Protein AF-A0A5E5A6M1-F1 (afdb_monomer_lite)

pLDDT: mean 75.95, std 19.49, range [34.75, 97.62]

Organism: NCBI:txid2508302

Sequence (351 aa):
MDMRSTNPSMSPYEPRPEGLNTQPAPPSVVETLRTPDLNAVPFDASQWQPIERAPKDCRTLLLGCPNSHGNWRTVRGQWMSIEYIARYWEEPDGVDAGWFETCEEIEECWRITPTHWMPLPPAPGTAATPAAQSAGRKAVRYFVYDNEGGYEEYGTDAERAAAHKSAISGYLDDGWSEEVDSVVSGIVTHKTVKCNVEQRPKSCVEHPEHDGDNCDACDAWNEWPNHEFDYTCRYEPEALYAVLANAEDGGANLYYVQDTRSFVGNCPTWWGKDFRGYVTRIDEAGKYTHEEAERICKRDTDKMWPCSMIDPLRRPTIDFQHLPPDDERIAAIAAIAAKSTKRAATSTLRE

Structure (mmCIF, N/CA/C/O backbone):
data_AF-A0A5E5A6M1-F1
#
_entry.id   AF-A0A5E5A6M1-F1
#
loop_
_atom_site.group_PDB
_atom_site.id
_atom_site.type_symbol
_atom_site.label_atom_id
_atom_site.label_alt_id
_atom_site.label_comp_id
_atom_site.label_asym_id
_atom_site.label_entity_id
_atom_site.label_seq_id
_atom_site.pdbx_PDB_ins_code
_atom_site.Cartn_x
_atom_site.Cartn_y
_atom_site.Cartn_z
_atom_site.occupancy
_atom_site.B_iso_or_equiv
_atom_site.auth_seq_id
_atom_site.auth_comp_id
_atom_site.auth_asym_id
_atom_site.auth_atom_id
_atom_site.pdbx_PDB_model_num
ATOM 1 N N . MET A 1 1 ? 12.965 -58.408 39.388 1.00 44.25 1 MET A N 1
ATOM 2 C CA . MET A 1 1 ? 13.151 -57.382 38.345 1.00 44.25 1 MET A CA 1
ATOM 3 C C . MET A 1 1 ? 12.348 -57.822 37.136 1.00 44.25 1 MET A C 1
ATOM 5 O O . MET A 1 1 ? 12.291 -59.018 36.893 1.00 44.25 1 MET A O 1
ATOM 9 N N . ASP A 1 2 ? 11.713 -56.852 36.480 1.00 39.59 2 ASP A N 1
ATOM 10 C CA . ASP A 1 2 ? 10.870 -56.929 35.277 1.00 39.59 2 ASP A CA 1
ATOM 11 C C . ASP A 1 2 ? 9.395 -57.332 35.439 1.00 39.59 2 ASP A C 1
ATOM 13 O O . ASP A 1 2 ? 8.976 -58.458 35.195 1.00 39.59 2 ASP A O 1
ATOM 17 N N . MET A 1 3 ? 8.582 -56.319 35.763 1.00 38.66 3 MET A N 1
ATOM 18 C CA . MET A 1 3 ? 7.174 -56.242 35.370 1.00 38.66 3 MET A CA 1
ATOM 19 C C . MET A 1 3 ? 7.085 -55.571 33.990 1.00 38.66 3 MET A C 1
ATOM 21 O O . MET A 1 3 ? 7.389 -54.386 33.864 1.00 38.66 3 MET A O 1
ATOM 25 N N . ARG A 1 4 ? 6.646 -56.301 32.957 1.00 45.62 4 ARG A N 1
ATOM 26 C CA . ARG A 1 4 ? 6.181 -55.715 31.689 1.00 45.62 4 ARG A CA 1
ATOM 27 C C . ARG A 1 4 ? 4.679 -55.939 31.565 1.00 45.62 4 ARG A C 1
ATOM 29 O O . ARG A 1 4 ? 4.220 -57.072 31.485 1.00 45.62 4 ARG A O 1
ATOM 36 N N . SER A 1 5 ? 3.951 -54.828 31.586 1.00 47.00 5 SER A N 1
ATOM 37 C CA . SER A 1 5 ? 2.507 -54.742 31.389 1.00 47.00 5 SER A CA 1
ATOM 38 C C . SER A 1 5 ? 2.167 -54.892 29.902 1.00 47.00 5 SER A C 1
ATOM 40 O O . SER A 1 5 ? 2.804 -54.272 29.049 1.00 47.00 5 SER A O 1
ATOM 42 N N . THR A 1 6 ? 1.185 -55.732 29.591 1.00 48.72 6 THR A N 1
ATOM 43 C CA . THR A 1 6 ? 0.663 -56.005 28.246 1.00 48.72 6 THR A CA 1
ATOM 44 C C . THR A 1 6 ? -0.468 -55.035 27.893 1.00 48.72 6 THR A C 1
ATOM 46 O O . THR A 1 6 ? -1.481 -55.006 28.589 1.00 48.72 6 THR A O 1
ATOM 49 N N . ASN A 1 7 ? -0.328 -54.285 26.794 1.00 36.75 7 ASN A N 1
ATOM 50 C CA . ASN A 1 7 ? -1.413 -53.503 26.180 1.00 36.75 7 ASN A CA 1
ATOM 51 C C . ASN A 1 7 ? -2.296 -54.391 25.279 1.00 36.75 7 ASN A C 1
ATOM 53 O O . ASN A 1 7 ? -1.745 -55.205 24.532 1.00 36.75 7 ASN A O 1
ATOM 57 N N . PRO A 1 8 ? -3.632 -54.216 25.267 1.00 47.94 8 PRO A N 1
ATOM 58 C CA . PRO A 1 8 ? -4.512 -54.901 24.328 1.00 47.94 8 PRO A CA 1
ATOM 59 C C . PRO A 1 8 ? -4.646 -54.142 22.997 1.00 47.94 8 PRO A C 1
ATOM 61 O O . PRO A 1 8 ? -4.857 -52.932 22.950 1.00 47.94 8 PRO A O 1
ATOM 64 N N . SER A 1 9 ? -4.534 -54.905 21.912 1.00 36.81 9 SER A N 1
ATOM 65 C CA . SER A 1 9 ? -4.715 -54.509 20.513 1.00 36.81 9 SER A CA 1
ATOM 66 C C . SER A 1 9 ? -6.198 -54.300 20.176 1.00 36.81 9 SER A C 1
ATOM 68 O O . SER A 1 9 ? -6.990 -55.228 20.324 1.00 36.81 9 SER A O 1
ATOM 70 N N . MET A 1 10 ? -6.557 -53.122 19.656 1.00 34.75 10 MET A N 1
ATOM 71 C CA . MET A 1 10 ? -7.851 -52.832 19.023 1.00 34.75 10 MET A CA 1
ATOM 72 C C . MET A 1 10 ? -7.682 -52.669 17.504 1.00 34.75 10 MET A C 1
ATOM 74 O O . MET A 1 10 ? -6.861 -51.886 17.038 1.00 34.75 10 MET A O 1
ATOM 78 N N . SER A 1 11 ? -8.508 -53.392 16.756 1.00 46.75 11 SER A N 1
ATOM 79 C CA . SER A 1 11 ? -8.860 -53.242 15.332 1.00 46.75 11 SER A CA 1
ATOM 80 C C . SER A 1 11 ? -10.340 -53.674 15.242 1.00 46.75 11 SER A C 1
ATOM 82 O O . SER A 1 11 ? -10.671 -54.576 16.023 1.00 46.75 11 SER A O 1
ATOM 84 N N . PRO A 1 12 ? -11.248 -53.107 14.403 1.00 49.16 12 PRO A N 1
ATOM 85 C CA . PRO A 1 12 ? -11.028 -52.695 13.004 1.00 49.16 12 PRO A CA 1
ATOM 86 C C . PRO A 1 12 ? -11.764 -51.418 12.516 1.00 49.16 12 PRO A C 1
ATOM 88 O O . PRO A 1 12 ? -12.706 -50.929 13.132 1.00 49.16 12 PRO A O 1
ATOM 91 N N . TYR A 1 13 ? -11.346 -50.897 11.357 1.00 44.38 13 TYR A N 1
ATOM 92 C CA . TYR A 1 13 ? -12.087 -49.910 10.556 1.00 44.38 13 TYR A CA 1
ATOM 93 C C . TYR A 1 13 ? -13.068 -50.631 9.614 1.00 44.38 13 TYR A C 1
ATOM 95 O O . TYR A 1 13 ? -12.657 -51.524 8.873 1.00 44.38 13 TYR A O 1
ATOM 103 N N . GLU A 1 14 ? -14.335 -50.214 9.595 1.00 40.72 14 GLU A N 1
ATOM 104 C CA . GLU A 1 14 ? -15.303 -50.578 8.547 1.00 40.72 14 GLU A CA 1
ATOM 105 C C . GLU A 1 14 ? -15.215 -49.595 7.359 1.00 40.72 14 GLU A C 1
ATOM 107 O O . GLU A 1 14 ? -15.064 -48.387 7.578 1.00 40.72 14 GLU A O 1
ATOM 112 N N . PRO A 1 15 ? -15.328 -50.056 6.097 1.00 49.47 15 PRO A N 1
ATOM 113 C CA . PRO A 1 15 ? -15.375 -49.169 4.939 1.00 49.47 15 PRO A CA 1
ATOM 114 C C . PRO A 1 15 ? -16.766 -48.536 4.751 1.00 49.47 15 PRO A C 1
ATOM 116 O O . PRO A 1 15 ? -17.803 -49.179 4.900 1.00 49.47 15 PRO A O 1
ATOM 119 N N . ARG A 1 16 ? -16.769 -47.245 4.398 1.00 51.91 16 ARG A N 1
ATOM 120 C CA . ARG A 1 16 ? -17.954 -46.393 4.189 1.00 51.91 16 ARG A CA 1
ATOM 121 C C . ARG A 1 16 ? -18.603 -46.659 2.813 1.00 51.91 16 ARG A C 1
ATOM 123 O O . ARG A 1 16 ? -17.862 -46.925 1.869 1.00 51.91 16 ARG A O 1
ATOM 130 N N . PRO A 1 17 ? -19.939 -46.541 2.650 1.00 41.72 17 PRO A N 1
ATOM 131 C CA . PRO A 1 17 ? -20.587 -46.800 1.367 1.00 41.72 17 PRO A CA 1
ATOM 132 C C . PRO A 1 17 ? -20.258 -45.721 0.329 1.00 41.72 17 PRO A C 1
ATOM 134 O O . PRO A 1 17 ? -20.395 -44.524 0.594 1.00 41.72 17 PRO A O 1
ATOM 137 N N . GLU A 1 18 ? -19.862 -46.161 -0.863 1.00 47.59 18 GLU A N 1
ATOM 138 C CA . GLU A 1 18 ? -19.737 -45.328 -2.054 1.00 47.59 18 GLU A CA 1
ATOM 139 C C . GLU A 1 18 ? -21.114 -45.058 -2.670 1.00 47.59 18 GLU A C 1
ATOM 141 O O . GLU A 1 18 ? -21.924 -45.968 -2.844 1.00 47.59 18 GLU A O 1
ATOM 146 N N . GLY A 1 19 ? -21.351 -43.801 -3.048 1.00 50.06 19 GLY A N 1
ATOM 147 C CA . GLY A 1 19 ? -22.463 -43.419 -3.914 1.00 50.06 19 GLY A CA 1
ATOM 148 C C . GLY A 1 19 ? -23.376 -42.363 -3.314 1.00 50.06 19 GLY A C 1
ATOM 149 O O . GLY A 1 19 ? -24.457 -42.689 -2.844 1.00 50.06 19 GLY A O 1
ATOM 150 N N . LEU A 1 20 ? -22.975 -41.089 -3.392 1.00 43.69 20 LEU A N 1
ATOM 151 C CA . LEU A 1 20 ? -23.904 -39.953 -3.434 1.00 43.69 20 LEU A CA 1
ATOM 152 C C . LEU A 1 20 ? -23.177 -38.696 -3.945 1.00 43.69 20 LEU A C 1
ATOM 154 O O . LEU A 1 20 ? -22.301 -38.167 -3.269 1.00 43.69 20 LEU A O 1
ATOM 158 N N . ASN A 1 21 ? -23.611 -38.247 -5.132 1.00 44.38 21 ASN A N 1
ATOM 159 C CA . ASN A 1 21 ? -23.327 -37.000 -5.872 1.00 44.38 21 ASN A CA 1
ATOM 160 C C . ASN A 1 21 ? -22.421 -37.107 -7.108 1.00 44.38 21 ASN A C 1
ATOM 162 O O . ASN A 1 21 ? -21.255 -36.730 -7.093 1.00 44.38 21 ASN A O 1
ATOM 166 N N . THR A 1 22 ? -23.026 -37.517 -8.228 1.00 43.84 22 THR A N 1
ATOM 167 C CA . THR A 1 22 ? -22.470 -37.440 -9.594 1.00 43.84 22 THR A CA 1
ATOM 168 C C . THR A 1 22 ? -23.286 -36.532 -10.525 1.00 43.84 22 THR A C 1
ATOM 170 O O . THR A 1 22 ? -23.273 -36.713 -11.739 1.00 43.84 22 THR A O 1
ATOM 173 N N . GLN A 1 23 ? -24.009 -35.542 -9.997 1.00 47.44 23 GLN A N 1
ATOM 174 C CA . GLN A 1 23 ? -24.733 -34.581 -10.839 1.00 47.44 23 GLN A CA 1
ATOM 175 C C . GLN A 1 23 ? -23.872 -33.317 -11.038 1.00 47.44 23 GLN A C 1
ATOM 177 O O . GLN A 1 23 ? -23.537 -32.667 -10.045 1.00 47.44 23 GLN A O 1
ATOM 182 N N . PRO A 1 24 ? -23.478 -32.961 -12.278 1.00 53.41 24 PRO A N 1
ATOM 183 C CA . PRO A 1 24 ? -22.758 -31.720 -12.547 1.00 53.41 24 PRO A CA 1
ATOM 184 C C . PRO A 1 24 ? -23.667 -30.505 -12.320 1.00 53.41 24 PRO A C 1
ATOM 186 O O . PRO A 1 24 ? -24.860 -30.536 -12.622 1.00 53.41 24 PRO A O 1
ATOM 189 N N . ALA A 1 25 ? -23.089 -29.432 -11.778 1.00 42.19 25 ALA A N 1
ATOM 190 C CA . ALA A 1 25 ? -23.806 -28.195 -11.491 1.00 42.19 25 ALA A CA 1
ATOM 191 C C . ALA A 1 25 ? -24.383 -27.555 -12.774 1.00 42.19 25 ALA A C 1
ATOM 193 O O . ALA A 1 25 ? -23.761 -27.643 -13.838 1.00 42.19 25 ALA A O 1
ATOM 194 N N . PRO A 1 26 ? -25.556 -26.899 -12.693 1.00 41.81 26 PRO A N 1
ATOM 195 C CA . PRO A 1 26 ? -26.202 -26.298 -13.852 1.00 41.81 26 PRO A CA 1
ATOM 196 C C . PRO A 1 26 ? -25.392 -25.117 -14.431 1.00 41.81 26 PRO A C 1
ATOM 198 O O . PRO A 1 26 ? -24.714 -24.408 -13.681 1.00 41.81 26 PRO A O 1
ATOM 201 N N . PRO A 1 27 ? -25.496 -24.846 -15.751 1.00 44.31 27 PRO A N 1
ATOM 202 C CA . PRO A 1 27 ? -24.679 -23.845 -16.451 1.00 44.31 27 PRO A CA 1
ATOM 203 C C . PRO A 1 27 ? -24.776 -22.410 -15.906 1.00 44.31 27 PRO A C 1
ATOM 205 O O . PRO A 1 27 ? -23.859 -21.621 -16.108 1.00 44.31 27 PRO A O 1
ATOM 208 N N . SER A 1 28 ? -25.841 -22.068 -15.174 1.00 44.38 28 SER A N 1
ATOM 209 C CA . SER A 1 28 ? -26.084 -20.713 -14.660 1.00 44.38 28 SER A CA 1
ATOM 210 C C . SER A 1 28 ? -25.141 -20.272 -13.530 1.00 44.38 28 SER A C 1
ATOM 212 O O . SER A 1 28 ? -25.142 -19.098 -13.178 1.00 44.38 28 SER A O 1
ATOM 214 N N . VAL A 1 29 ? -24.342 -21.181 -12.957 1.00 42.22 29 VAL A N 1
ATOM 215 C CA . VAL A 1 29 ? -23.340 -20.869 -11.911 1.00 42.22 29 VAL A CA 1
ATOM 216 C C . VAL A 1 29 ? -21.947 -20.610 -12.510 1.00 42.22 29 VAL A C 1
ATOM 218 O O . VAL A 1 29 ? -21.062 -20.080 -11.845 1.00 42.22 29 VAL A O 1
ATOM 221 N N . VAL A 1 30 ? -21.738 -20.947 -13.787 1.00 42.62 30 VAL A N 1
ATOM 222 C CA . VAL A 1 30 ? -20.431 -20.818 -14.454 1.00 42.62 30 VAL A CA 1
ATOM 223 C C . VAL A 1 30 ? -20.196 -19.396 -14.987 1.00 42.62 30 VAL A C 1
ATOM 225 O O . VAL A 1 30 ? -19.052 -18.997 -15.189 1.00 42.62 30 VAL A O 1
ATOM 228 N N . GLU A 1 31 ? -21.248 -18.593 -15.164 1.00 37.34 31 GLU A N 1
ATOM 229 C CA . GLU A 1 31 ? -21.147 -17.276 -15.812 1.00 37.34 31 GLU A CA 1
ATOM 230 C C . GLU A 1 31 ? -20.885 -16.110 -14.833 1.00 37.34 31 GLU A C 1
ATOM 232 O O . GLU A 1 31 ? -20.395 -15.059 -15.241 1.00 37.34 31 GLU A O 1
ATOM 237 N N . THR A 1 32 ? -21.099 -16.308 -13.526 1.00 41.22 32 THR A N 1
ATOM 238 C CA . THR A 1 32 ? -20.891 -15.295 -12.466 1.00 41.22 32 THR A CA 1
ATOM 239 C C . THR A 1 32 ? -19.542 -15.383 -11.741 1.00 41.22 32 THR A C 1
ATOM 241 O O . THR A 1 32 ? -19.243 -14.535 -10.905 1.00 41.22 32 THR A O 1
ATOM 244 N N . LEU A 1 33 ? -18.681 -16.347 -12.086 1.00 38.25 33 LEU A N 1
ATOM 245 C CA . LEU A 1 33 ? -17.337 -16.516 -11.509 1.00 38.25 33 LEU A CA 1
ATOM 246 C C . LEU A 1 33 ? -16.229 -15.946 -12.411 1.00 38.25 33 LEU A C 1
ATOM 248 O O . LEU A 1 33 ? -15.200 -16.587 -12.631 1.00 38.25 33 LEU A O 1
ATOM 252 N N . ARG A 1 34 ? -16.403 -14.725 -12.934 1.00 37.22 34 ARG A N 1
ATOM 253 C CA . ARG A 1 34 ? -15.256 -13.989 -13.486 1.00 37.22 34 ARG A CA 1
ATOM 254 C C . ARG A 1 34 ? -14.434 -13.423 -12.335 1.00 37.22 34 ARG A C 1
ATOM 256 O O . ARG A 1 34 ? -14.820 -12.462 -11.680 1.00 37.22 34 ARG A O 1
ATOM 263 N N . THR A 1 35 ? -13.296 -14.059 -12.101 1.00 40.16 35 THR A N 1
ATOM 264 C CA . THR A 1 35 ? -12.211 -13.569 -11.253 1.00 40.16 35 THR A CA 1
ATOM 265 C C . THR A 1 35 ? -11.800 -12.169 -11.732 1.00 40.16 35 THR A C 1
ATOM 267 O O . THR A 1 35 ? -11.651 -11.989 -12.944 1.00 40.16 35 THR A O 1
ATOM 270 N N . PRO A 1 36 ? -11.593 -11.178 -10.844 1.00 40.41 36 PRO A N 1
ATOM 271 C CA . PRO A 1 36 ? -10.850 -9.991 -11.229 1.00 40.41 36 PRO A CA 1
ATOM 272 C C . PRO A 1 36 ? -9.445 -10.439 -11.641 1.00 40.41 36 PRO A C 1
ATOM 274 O O . PRO A 1 36 ? -8.760 -11.150 -10.904 1.00 40.41 36 PRO A O 1
ATOM 277 N N . ASP A 1 37 ? -9.065 -10.086 -12.861 1.00 41.38 37 ASP A N 1
ATOM 278 C CA . ASP A 1 37 ? -7.777 -10.421 -13.448 1.00 41.38 37 ASP A CA 1
ATOM 279 C C . ASP A 1 37 ? -6.657 -9.745 -12.639 1.00 41.38 37 ASP A C 1
ATOM 281 O O . ASP A 1 37 ? -6.560 -8.522 -12.600 1.00 41.38 37 ASP A O 1
ATOM 285 N N . LEU A 1 38 ? -5.801 -10.524 -11.973 1.00 40.56 38 LEU A N 1
ATOM 286 C CA . LEU A 1 38 ? -4.620 -9.999 -11.274 1.00 40.56 38 LEU A CA 1
ATOM 287 C C . LEU A 1 38 ? -3.536 -9.489 -12.245 1.00 40.56 38 LEU A C 1
ATOM 289 O O . LEU A 1 38 ? -2.576 -8.869 -11.797 1.00 40.56 38 LEU A O 1
ATOM 293 N N . ASN A 1 39 ? -3.706 -9.664 -13.563 1.00 37.59 39 ASN A N 1
ATOM 294 C CA . ASN A 1 39 ? -2.940 -8.918 -14.566 1.00 37.59 39 ASN A CA 1
ATOM 295 C C . ASN A 1 39 ? -3.421 -7.460 -14.720 1.00 37.59 39 ASN A C 1
ATOM 297 O O . ASN A 1 39 ? -2.865 -6.718 -15.525 1.00 37.59 39 ASN A O 1
ATOM 301 N N . ALA A 1 40 ? -4.435 -7.031 -13.957 1.00 35.47 40 ALA A N 1
ATOM 302 C CA . ALA A 1 40 ? -5.009 -5.690 -14.008 1.00 35.47 40 ALA A CA 1
ATOM 303 C C . ALA A 1 40 ? -4.564 -4.773 -12.853 1.00 35.47 40 ALA A C 1
ATOM 305 O O . ALA A 1 40 ? -5.303 -3.865 -12.479 1.00 35.47 40 ALA A O 1
ATOM 306 N N . VAL A 1 41 ? -3.348 -4.933 -12.309 1.00 40.78 41 VAL A N 1
ATOM 307 C CA . VAL A 1 41 ? -2.598 -3.705 -11.998 1.00 40.78 41 VAL A CA 1
ATOM 308 C C . VAL A 1 41 ? -2.156 -3.222 -13.371 1.00 40.78 41 VAL A C 1
ATOM 310 O O . VAL A 1 41 ? -1.265 -3.859 -13.935 1.00 40.78 41 VAL A O 1
ATOM 313 N N . PRO A 1 42 ? -2.793 -2.204 -13.981 1.00 39.34 42 PRO A N 1
ATOM 314 C CA . PRO A 1 42 ? -2.248 -1.663 -15.206 1.00 39.34 42 PRO A CA 1
ATOM 315 C C . PRO A 1 42 ? -0.831 -1.221 -14.858 1.00 39.34 42 PRO A C 1
ATOM 317 O O . PRO A 1 42 ? -0.629 -0.284 -14.086 1.00 39.34 42 PRO A O 1
ATOM 320 N N . PHE A 1 43 ? 0.161 -1.948 -15.373 1.00 45.22 43 PHE A N 1
ATOM 321 C CA . PHE A 1 43 ? 1.474 -1.379 -15.573 1.00 45.22 43 PHE A CA 1
ATOM 322 C C . PHE A 1 43 ? 1.223 -0.230 -16.527 1.00 45.22 43 PHE A C 1
ATOM 324 O O . PHE A 1 43 ? 1.047 -0.422 -17.732 1.00 45.22 43 PHE A O 1
ATOM 331 N N . ASP A 1 44 ? 1.046 0.947 -15.949 1.00 53.34 44 ASP A N 1
ATOM 332 C CA . ASP A 1 44 ? 0.768 2.115 -16.733 1.00 53.34 44 ASP A CA 1
ATOM 333 C C . ASP A 1 44 ? 2.081 2.501 -17.396 1.00 53.34 44 ASP A C 1
ATOM 335 O O . ASP A 1 44 ? 2.943 3.158 -16.809 1.00 53.34 44 ASP A O 1
ATOM 339 N N . ALA A 1 45 ? 2.248 2.033 -18.632 1.00 60.69 45 ALA A N 1
ATOM 340 C CA . ALA A 1 45 ? 3.381 2.383 -19.463 1.00 60.69 45 ALA A CA 1
ATOM 341 C C . ALA A 1 45 ? 3.534 3.914 -19.590 1.00 60.69 45 ALA A C 1
ATOM 343 O O . ALA A 1 45 ? 4.630 4.376 -19.893 1.00 60.69 45 ALA A O 1
ATOM 344 N N . SER A 1 46 ? 2.484 4.701 -19.298 1.00 66.06 46 SER A N 1
ATOM 345 C CA . SER A 1 46 ? 2.540 6.165 -19.264 1.00 66.06 46 SER A CA 1
ATOM 346 C C . SER A 1 46 ? 3.402 6.739 -18.130 1.00 66.06 46 SER A C 1
ATOM 348 O O . SER A 1 46 ? 3.807 7.898 -18.207 1.00 66.06 46 SER A O 1
ATOM 350 N N . GLN A 1 47 ? 3.746 5.948 -17.104 1.00 81.94 47 GLN A N 1
ATOM 351 C CA . GLN A 1 47 ? 4.652 6.379 -16.029 1.00 81.94 47 GLN A CA 1
ATOM 352 C C . GLN A 1 47 ? 6.120 6.435 -16.468 1.00 81.94 47 GLN A C 1
ATOM 354 O O . GLN A 1 47 ? 6.932 7.091 -15.808 1.00 81.94 47 GLN A O 1
ATOM 359 N N . TRP A 1 48 ? 6.468 5.767 -17.571 1.00 90.75 48 TRP A N 1
ATOM 360 C CA . TRP A 1 48 ? 7.806 5.840 -18.139 1.00 90.75 48 TRP A CA 1
ATOM 361 C C . TRP A 1 48 ? 8.024 7.185 -18.806 1.00 90.75 48 TRP A C 1
ATOM 363 O O . TRP A 1 48 ? 7.284 7.599 -19.696 1.00 90.75 48 TRP A O 1
ATOM 373 N N . GLN A 1 49 ? 9.091 7.854 -18.396 1.00 93.19 49 GLN A N 1
ATOM 374 C CA . GLN A 1 49 ? 9.483 9.137 -18.951 1.00 93.19 49 GLN A CA 1
ATOM 375 C C . GLN A 1 49 ? 10.725 8.977 -19.830 1.00 93.19 49 GLN A C 1
ATOM 377 O O . GLN A 1 49 ? 11.559 8.114 -19.540 1.00 93.19 49 GLN A O 1
ATOM 382 N N . PRO A 1 50 ? 10.894 9.817 -20.870 1.00 95.56 50 PRO A N 1
ATOM 383 C CA . PRO A 1 50 ? 12.127 9.858 -21.650 1.00 95.56 50 PRO A CA 1
ATOM 384 C C . PRO A 1 50 ? 13.342 10.073 -20.747 1.00 95.56 50 PRO A C 1
ATOM 386 O O . PRO A 1 50 ? 13.298 10.887 -19.813 1.00 95.56 50 PRO A O 1
ATOM 389 N N . ILE A 1 51 ? 14.421 9.339 -21.012 1.00 96.50 51 ILE A N 1
ATOM 390 C CA . ILE A 1 51 ? 15.633 9.354 -20.185 1.00 96.50 51 ILE A CA 1
ATOM 391 C C . ILE A 1 51 ? 16.264 10.747 -20.058 1.00 96.50 51 ILE A C 1
ATOM 393 O O . ILE A 1 51 ? 16.902 11.051 -19.054 1.00 96.50 51 ILE A O 1
ATOM 397 N N . GLU A 1 52 ? 16.050 11.637 -21.026 1.00 95.44 52 GLU A N 1
ATOM 398 C CA . GLU A 1 52 ? 16.576 13.004 -21.028 1.00 95.44 52 GLU A CA 1
ATOM 399 C C . GLU A 1 52 ? 16.040 13.841 -19.859 1.00 95.44 52 GLU A C 1
ATOM 401 O O . GLU A 1 52 ? 16.681 14.809 -19.453 1.00 95.44 52 GLU A O 1
ATOM 406 N N . ARG A 1 53 ? 14.878 13.465 -19.308 1.00 94.94 53 ARG A N 1
ATOM 407 C CA . ARG A 1 53 ? 14.255 14.113 -18.144 1.00 94.94 53 ARG A CA 1
ATOM 408 C C . ARG A 1 53 ? 14.654 13.477 -16.815 1.00 94.94 53 ARG A C 1
ATOM 410 O O . ARG A 1 53 ? 14.234 13.962 -15.766 1.00 94.94 53 ARG A O 1
ATOM 417 N N . ALA A 1 54 ? 15.412 12.383 -16.844 1.00 95.31 54 ALA A N 1
ATOM 418 C CA . ALA A 1 54 ? 15.843 11.714 -15.631 1.00 95.31 54 ALA A CA 1
ATOM 419 C C . ALA A 1 54 ? 16.840 12.597 -14.867 1.00 95.31 54 ALA A C 1
ATOM 421 O O . ALA A 1 54 ? 17.756 13.165 -15.471 1.00 95.31 54 ALA A O 1
ATOM 422 N N . PRO A 1 55 ? 16.696 12.716 -13.541 1.00 93.56 55 PRO A N 1
ATOM 423 C CA . PRO A 1 55 ? 17.644 13.470 -12.741 1.00 93.56 55 PRO A CA 1
ATOM 424 C C . PRO A 1 55 ? 18.998 12.774 -12.693 1.00 93.56 55 PRO A C 1
ATOM 426 O O . PRO A 1 55 ? 19.108 11.550 -12.655 1.00 93.56 55 PRO A O 1
ATOM 429 N N . LYS A 1 56 ? 20.033 13.609 -12.697 1.00 96.38 56 LYS A N 1
ATOM 430 C CA . LYS A 1 56 ? 21.444 13.239 -12.804 1.00 96.38 56 LYS A CA 1
ATOM 431 C C . LYS A 1 56 ? 22.174 13.462 -11.477 1.00 96.38 56 LYS A C 1
ATOM 433 O O . LYS A 1 56 ? 23.277 13.993 -11.448 1.00 96.38 56 LYS A O 1
ATOM 438 N N . ASP A 1 57 ? 21.518 13.094 -10.382 1.00 92.06 57 ASP A N 1
ATOM 439 C CA . ASP A 1 57 ? 21.893 13.382 -8.992 1.00 92.06 57 ASP A CA 1
ATOM 440 C C . ASP A 1 57 ? 22.371 12.133 -8.223 1.00 92.06 57 ASP A C 1
ATOM 442 O O . ASP A 1 57 ? 22.371 12.121 -6.996 1.00 92.06 57 ASP A O 1
ATOM 446 N N . CYS A 1 58 ? 22.780 11.076 -8.937 1.00 90.12 58 CYS A N 1
ATOM 447 C CA . CYS A 1 58 ? 23.193 9.777 -8.383 1.00 90.12 58 CYS A CA 1
ATOM 448 C C . CYS A 1 58 ? 22.100 9.015 -7.607 1.00 90.12 58 CYS A C 1
ATOM 450 O O . CYS A 1 58 ? 22.394 8.007 -6.964 1.00 90.12 58 CYS A O 1
ATOM 452 N N . ARG A 1 59 ? 20.825 9.430 -7.666 1.00 93.19 59 ARG A N 1
ATOM 453 C CA . ARG A 1 59 ? 19.744 8.672 -7.020 1.00 93.19 59 ARG A CA 1
ATOM 454 C C . ARG A 1 59 ? 19.419 7.389 -7.787 1.00 93.19 59 ARG A C 1
ATOM 456 O O . ARG A 1 59 ? 19.499 7.340 -9.014 1.00 93.19 59 ARG A O 1
ATOM 463 N N . THR A 1 60 ? 18.981 6.362 -7.060 1.00 94.62 60 THR A N 1
ATOM 464 C CA . THR A 1 60 ? 18.540 5.094 -7.663 1.00 94.62 60 THR A CA 1
ATOM 465 C C . THR A 1 60 ? 17.202 5.260 -8.378 1.00 94.62 60 THR A C 1
ATOM 467 O O . THR A 1 60 ? 16.241 5.763 -7.795 1.00 94.62 60 THR A O 1
ATOM 470 N N . LEU A 1 61 ? 17.133 4.784 -9.620 1.00 95.81 61 LEU A N 1
ATOM 471 C CA . LEU A 1 61 ? 15.950 4.792 -10.476 1.00 95.81 61 LEU A CA 1
ATOM 472 C C . LEU A 1 61 ? 15.686 3.398 -11.061 1.00 95.81 61 LEU A C 1
ATOM 474 O O . LEU A 1 61 ? 16.571 2.538 -11.074 1.00 95.81 61 LEU A O 1
ATOM 478 N N . LEU A 1 62 ? 14.477 3.198 -11.591 1.00 96.50 62 LEU A N 1
ATOM 479 C CA . LEU A 1 62 ? 14.212 2.132 -12.554 1.00 96.50 62 LEU A CA 1
ATOM 480 C C . LEU A 1 62 ? 14.460 2.675 -13.959 1.00 96.50 62 LEU A C 1
ATOM 482 O O . LEU A 1 62 ? 13.957 3.737 -14.327 1.00 96.50 62 LEU A O 1
ATOM 486 N N . LEU A 1 63 ? 15.233 1.938 -14.742 1.00 96.88 63 LEU A N 1
ATOM 487 C CA . LEU A 1 63 ? 15.667 2.298 -16.081 1.00 96.88 63 LEU A CA 1
ATOM 488 C C . LEU A 1 63 ? 15.160 1.258 -17.080 1.00 96.88 63 LEU A C 1
ATOM 490 O O . LEU A 1 63 ? 15.189 0.058 -16.812 1.00 96.88 63 LEU A O 1
ATOM 494 N N . GLY A 1 64 ? 14.682 1.735 -18.225 1.00 95.94 64 GLY A N 1
ATOM 495 C CA . GLY A 1 64 ? 14.092 0.925 -19.283 1.00 95.94 64 GLY A CA 1
ATOM 496 C C . GLY A 1 64 ? 14.932 0.983 -20.551 1.00 95.94 64 GLY A C 1
ATOM 497 O O . GLY A 1 64 ? 15.178 2.066 -21.101 1.00 95.94 64 GLY A O 1
ATOM 498 N N . CYS A 1 65 ? 15.365 -0.173 -21.042 1.00 94.00 65 CYS A N 1
ATOM 499 C CA . CYS A 1 65 ? 16.046 -0.301 -22.329 1.00 94.00 65 CYS A CA 1
ATOM 500 C C . CYS A 1 65 ? 15.683 -1.607 -23.039 1.00 94.00 65 CYS A C 1
ATOM 502 O O . CYS A 1 65 ? 15.405 -2.615 -22.387 1.00 94.00 65 CYS A O 1
ATOM 504 N N . PRO A 1 66 ? 15.712 -1.630 -24.381 1.00 92.00 66 PRO A N 1
ATOM 505 C CA . PRO A 1 66 ? 15.751 -2.886 -25.109 1.00 92.00 66 PRO A CA 1
ATOM 506 C C . PRO A 1 66 ? 17.088 -3.592 -24.841 1.00 92.00 66 PRO A C 1
ATOM 508 O O . PRO A 1 66 ? 18.149 -2.968 -24.839 1.00 92.00 66 PRO A O 1
ATOM 511 N N . ASN A 1 67 ? 17.051 -4.903 -24.621 1.00 90.38 67 ASN A N 1
ATOM 512 C CA . ASN A 1 67 ? 18.253 -5.726 -24.571 1.00 90.38 67 ASN A CA 1
ATOM 513 C C . ASN A 1 67 ? 18.816 -5.972 -25.988 1.00 90.38 67 ASN A C 1
ATOM 515 O O . ASN A 1 67 ? 18.254 -5.523 -26.987 1.00 90.38 67 ASN A O 1
ATOM 519 N N . SER A 1 68 ? 19.905 -6.739 -26.096 1.00 88.75 68 SER A N 1
ATOM 520 C CA . SER A 1 68 ? 20.539 -7.077 -27.384 1.00 88.75 68 SER A CA 1
ATOM 521 C C . SER A 1 68 ? 19.629 -7.813 -28.379 1.00 88.75 68 SER A C 1
ATOM 523 O O . SER A 1 68 ? 19.933 -7.850 -29.567 1.00 88.75 68 SER A O 1
ATOM 525 N N . HIS A 1 69 ? 18.511 -8.374 -27.913 1.00 87.31 69 HIS A N 1
ATOM 526 C CA . HIS A 1 69 ? 17.505 -9.057 -28.728 1.00 87.31 69 HIS A CA 1
ATOM 527 C C . HIS A 1 69 ? 16.286 -8.164 -29.029 1.00 87.31 69 HIS A C 1
ATOM 529 O O . HIS A 1 69 ? 15.301 -8.645 -29.581 1.00 87.31 69 HIS A O 1
ATOM 535 N N . GLY A 1 70 ? 16.320 -6.883 -28.645 1.00 87.06 70 GLY A N 1
ATOM 536 C CA . GLY A 1 70 ? 15.216 -5.937 -28.820 1.00 87.06 70 GLY A CA 1
ATOM 537 C C . GLY A 1 70 ? 14.085 -6.075 -27.795 1.00 87.06 70 GLY A C 1
ATOM 538 O O . GLY A 1 70 ? 13.112 -5.329 -27.869 1.00 87.06 70 GLY A O 1
ATOM 539 N N . ASN A 1 71 ? 14.198 -6.988 -26.825 1.00 90.50 71 ASN A N 1
ATOM 540 C CA . ASN A 1 71 ? 13.178 -7.175 -25.794 1.00 90.50 71 ASN A CA 1
ATOM 541 C C . ASN A 1 71 ? 13.334 -6.135 -24.686 1.00 90.50 71 ASN A C 1
ATOM 543 O O . ASN A 1 71 ? 14.449 -5.866 -24.238 1.00 90.50 71 ASN A O 1
ATOM 547 N N . TRP A 1 72 ? 12.215 -5.596 -24.205 1.00 91.88 72 TRP A N 1
ATOM 548 C CA . TRP A 1 72 ? 12.209 -4.641 -23.100 1.00 91.88 72 TRP A CA 1
ATOM 549 C C . TRP A 1 72 ? 12.797 -5.252 -21.823 1.00 91.88 72 TRP A C 1
ATOM 551 O O . TRP A 1 72 ? 12.403 -6.342 -21.404 1.00 91.88 72 TRP A O 1
ATOM 561 N N . ARG A 1 73 ? 13.719 -4.528 -21.188 1.00 94.19 73 ARG A N 1
ATOM 562 C CA . ARG A 1 73 ? 14.317 -4.860 -19.898 1.00 94.19 73 ARG A CA 1
ATOM 563 C C . ARG A 1 73 ? 14.175 -3.667 -18.958 1.00 94.19 73 ARG A C 1
ATOM 565 O O . ARG A 1 73 ? 14.485 -2.535 -19.325 1.00 94.19 73 ARG A O 1
ATOM 572 N N . THR A 1 74 ? 13.753 -3.958 -17.733 1.00 95.56 74 THR A N 1
ATOM 573 C CA . THR A 1 74 ? 13.784 -3.016 -16.614 1.00 95.56 74 THR A CA 1
ATOM 574 C C . THR A 1 74 ? 14.967 -3.365 -15.724 1.00 95.56 74 THR A C 1
ATOM 576 O O . THR A 1 74 ? 15.115 -4.522 -15.331 1.00 95.56 74 THR A O 1
ATOM 579 N N . VAL A 1 75 ? 15.798 -2.378 -15.408 1.00 95.50 75 VAL A N 1
ATOM 580 C CA . VAL A 1 75 ? 16.948 -2.527 -14.508 1.00 95.50 75 VAL A CA 1
ATOM 581 C C . VAL A 1 75 ? 16.947 -1.433 -13.451 1.00 95.50 75 VAL A C 1
ATOM 583 O O . VAL A 1 75 ? 16.391 -0.355 -13.654 1.00 95.50 75 VAL A O 1
ATOM 586 N N . ARG A 1 76 ? 17.586 -1.702 -12.316 1.00 96.12 76 ARG A N 1
ATOM 587 C CA . ARG A 1 76 ? 17.912 -0.683 -11.319 1.00 96.12 76 ARG A CA 1
ATOM 588 C C . ARG A 1 76 ? 19.193 0.024 -11.761 1.00 96.12 76 ARG A C 1
ATOM 590 O O . ARG A 1 76 ? 20.143 -0.642 -12.160 1.00 96.12 76 ARG A O 1
ATOM 597 N N . GLY A 1 77 ? 19.243 1.351 -11.699 1.00 96.44 77 GLY A N 1
ATOM 598 C CA . GLY A 1 77 ? 20.476 2.063 -12.027 1.00 96.44 77 GLY A CA 1
ATOM 599 C C . GLY A 1 77 ? 20.511 3.523 -11.605 1.00 96.44 77 GLY A C 1
ATOM 600 O O . GLY A 1 77 ? 19.554 4.047 -11.031 1.00 96.44 77 GLY A O 1
ATOM 601 N N . GLN A 1 78 ? 21.653 4.158 -11.855 1.00 97.12 78 GLN A N 1
ATOM 602 C CA . GLN A 1 78 ? 21.989 5.514 -11.415 1.00 97.12 78 GLN A CA 1
ATOM 603 C C . GLN A 1 78 ? 22.780 6.251 -12.496 1.00 97.12 78 GLN A C 1
ATOM 605 O O . GLN A 1 78 ? 23.497 5.635 -13.286 1.00 97.12 78 GLN A O 1
ATOM 610 N N . TRP A 1 79 ? 22.666 7.578 -12.521 1.00 97.50 79 TRP A N 1
ATOM 611 C CA . TRP A 1 79 ? 23.592 8.416 -13.277 1.00 97.50 79 TRP A CA 1
ATOM 612 C C . TRP A 1 79 ? 24.806 8.724 -12.414 1.00 97.50 79 TRP A C 1
ATOM 614 O O . TRP A 1 79 ? 24.644 9.245 -11.313 1.00 97.50 79 TRP A O 1
ATOM 624 N N . MET A 1 80 ? 26.002 8.454 -12.926 1.00 96.50 80 MET A N 1
ATOM 625 C CA . MET A 1 80 ? 27.259 8.729 -12.236 1.00 96.50 80 MET A CA 1
ATOM 626 C C . MET A 1 80 ? 28.048 9.771 -13.027 1.00 96.50 80 MET A C 1
ATOM 628 O O . MET A 1 80 ? 28.283 9.611 -14.228 1.00 96.50 80 MET A O 1
ATOM 632 N N . SER A 1 81 ? 28.425 10.866 -12.364 1.00 96.25 81 SER A N 1
ATOM 633 C CA . SER A 1 81 ? 29.277 11.894 -12.964 1.00 96.25 81 SER A CA 1
ATOM 634 C C . SER A 1 81 ? 30.737 11.440 -13.001 1.00 96.25 81 SER A C 1
ATOM 636 O O . SER A 1 81 ? 31.129 10.520 -12.281 1.00 96.25 81 SER A O 1
ATOM 638 N N . ILE A 1 82 ? 31.559 12.106 -13.813 1.00 95.88 82 ILE A N 1
ATOM 639 C CA . ILE A 1 82 ? 32.992 11.801 -13.885 1.00 95.88 82 ILE A CA 1
ATOM 640 C C . ILE A 1 82 ? 33.685 12.043 -12.535 1.00 95.88 82 ILE A C 1
ATOM 642 O O . ILE A 1 82 ? 34.567 11.285 -12.152 1.00 95.88 82 ILE A O 1
ATOM 646 N N . GLU A 1 83 ? 33.236 13.040 -11.767 1.00 94.19 83 GLU A N 1
ATOM 647 C CA . GLU A 1 83 ? 33.745 13.324 -10.423 1.00 94.19 83 GLU A CA 1
ATOM 648 C C . GLU A 1 83 ? 33.348 12.241 -9.416 1.00 94.19 83 GLU A C 1
ATOM 650 O O . GLU A 1 83 ? 34.143 11.903 -8.541 1.00 94.19 83 GLU A O 1
ATOM 655 N N . TYR A 1 84 ? 32.132 11.693 -9.528 1.00 93.38 84 TYR A N 1
ATOM 656 C CA . TYR A 1 84 ? 31.698 10.569 -8.700 1.00 93.38 84 TYR A CA 1
ATOM 657 C C . TYR A 1 84 ? 32.552 9.331 -8.995 1.00 93.38 84 TYR A C 1
ATOM 659 O O . TYR A 1 84 ? 33.111 8.736 -8.077 1.00 93.38 84 TYR A O 1
ATOM 667 N N . ILE A 1 85 ? 32.717 8.994 -10.276 1.00 94.12 85 ILE A N 1
ATOM 668 C CA . ILE A 1 85 ? 33.531 7.855 -10.719 1.00 94.12 85 ILE A CA 1
ATOM 669 C C . ILE A 1 85 ? 34.971 8.009 -10.219 1.00 94.12 85 ILE A C 1
ATOM 671 O O . ILE A 1 85 ? 35.464 7.141 -9.506 1.00 94.12 85 ILE A O 1
ATOM 675 N N . ALA A 1 86 ? 35.609 9.155 -10.475 1.00 92.62 86 ALA A N 1
ATOM 676 C CA . ALA A 1 86 ? 36.982 9.431 -10.044 1.00 92.62 86 ALA A CA 1
ATOM 677 C C . ALA A 1 86 ? 37.189 9.354 -8.523 1.00 92.62 86 ALA A C 1
ATOM 679 O O . ALA A 1 86 ? 38.307 9.139 -8.060 1.00 92.62 86 ALA A O 1
ATOM 680 N N . ARG A 1 87 ? 36.130 9.571 -7.736 1.00 93.44 87 ARG A N 1
ATOM 681 C CA . ARG A 1 87 ? 36.197 9.575 -6.274 1.00 93.44 87 ARG A CA 1
ATOM 682 C C . ARG A 1 87 ? 35.932 8.212 -5.644 1.00 93.44 87 ARG A C 1
ATOM 684 O O . ARG A 1 87 ? 36.490 7.943 -4.582 1.00 93.44 87 ARG A O 1
ATOM 691 N N . TYR A 1 88 ? 35.034 7.421 -6.224 1.00 90.56 88 TYR A N 1
ATOM 692 C CA . TYR A 1 88 ? 34.486 6.229 -5.572 1.00 90.56 88 TYR A CA 1
ATOM 693 C C . TYR A 1 88 ? 34.863 4.913 -6.253 1.00 90.56 88 TYR A C 1
ATOM 695 O O . TYR A 1 88 ? 34.665 3.868 -5.645 1.00 90.56 88 TYR A O 1
ATOM 703 N N . TRP A 1 89 ? 35.382 4.936 -7.482 1.00 91.62 89 TRP A N 1
ATOM 704 C CA . TRP A 1 89 ? 35.777 3.719 -8.191 1.00 91.62 89 TRP A CA 1
ATOM 705 C C . TRP A 1 89 ? 37.260 3.414 -7.972 1.00 91.62 89 TRP A C 1
ATOM 707 O O . TRP A 1 89 ? 38.084 4.327 -7.930 1.00 91.62 89 TRP A O 1
ATOM 717 N N . GLU A 1 90 ? 37.592 2.127 -7.846 1.00 89.38 90 GLU A N 1
ATOM 718 C CA . GLU A 1 90 ? 38.975 1.658 -7.670 1.00 89.38 90 GLU A CA 1
ATOM 719 C C . GLU A 1 90 ? 39.825 1.915 -8.927 1.00 89.38 90 GLU A C 1
ATOM 721 O O . GLU A 1 90 ? 40.975 2.339 -8.821 1.00 89.38 90 GLU A O 1
ATOM 726 N N . GLU A 1 91 ? 39.228 1.757 -10.114 1.00 89.06 91 GLU A N 1
ATOM 727 C CA . GLU A 1 91 ? 39.857 2.003 -11.417 1.00 89.06 91 GLU A CA 1
ATOM 728 C C . GLU A 1 91 ? 38.999 2.971 -12.263 1.00 89.06 91 GLU A C 1
ATOM 730 O O . GLU A 1 91 ? 38.215 2.541 -13.111 1.00 89.06 91 GLU A O 1
ATOM 735 N N . PRO A 1 92 ? 39.089 4.297 -12.035 1.00 86.56 92 PRO A N 1
ATOM 736 C CA . PRO A 1 92 ? 38.258 5.279 -12.739 1.00 86.56 92 PRO A CA 1
ATOM 737 C C . PRO A 1 92 ? 38.752 5.609 -14.160 1.00 86.56 92 PRO A C 1
ATOM 739 O O . PRO A 1 92 ? 38.060 6.300 -14.914 1.00 86.56 92 PRO A O 1
ATOM 742 N N . ASP A 1 93 ? 39.954 5.158 -14.529 1.00 88.81 93 ASP A N 1
ATOM 743 C CA . ASP A 1 93 ? 40.606 5.536 -15.781 1.00 88.81 93 ASP A CA 1
ATOM 744 C C . ASP A 1 93 ? 39.845 5.009 -17.008 1.00 88.81 93 ASP A C 1
ATOM 746 O O . ASP A 1 93 ? 39.606 3.815 -17.172 1.00 88.81 93 ASP A O 1
ATOM 750 N N . GLY A 1 94 ? 39.492 5.923 -17.919 1.00 87.25 94 GLY A N 1
ATOM 751 C CA . GLY A 1 94 ? 38.835 5.589 -19.188 1.00 87.25 94 GLY A CA 1
ATOM 752 C C . GLY A 1 94 ? 37.317 5.398 -19.109 1.00 87.25 94 GLY A C 1
ATOM 753 O O . GLY A 1 94 ? 36.712 4.980 -20.099 1.00 87.25 94 GLY A O 1
ATOM 754 N N . VAL A 1 95 ? 36.689 5.725 -17.976 1.00 92.88 95 VAL A N 1
ATOM 755 C CA . VAL A 1 95 ? 35.232 5.652 -17.806 1.00 92.88 95 VAL A CA 1
ATOM 756 C C . VAL A 1 95 ? 34.609 7.050 -17.891 1.00 92.88 95 VAL A C 1
ATOM 758 O O . VAL A 1 95 ? 34.906 7.934 -17.090 1.00 92.88 95 VAL A O 1
ATOM 761 N N . ASP A 1 96 ? 33.708 7.260 -18.855 1.00 95.62 96 ASP A N 1
ATOM 762 C CA . ASP A 1 96 ? 32.953 8.517 -18.957 1.00 95.62 96 ASP A CA 1
ATOM 763 C C . ASP A 1 96 ? 31.768 8.556 -17.985 1.00 95.62 96 ASP A C 1
ATOM 765 O O . ASP A 1 96 ? 31.200 7.521 -17.624 1.00 95.62 96 ASP A O 1
ATOM 769 N N . ALA A 1 97 ? 31.294 9.771 -17.691 1.00 96.38 97 ALA A N 1
ATOM 770 C CA . ALA A 1 97 ? 30.001 9.971 -17.045 1.00 96.38 97 ALA A CA 1
ATOM 771 C C . ALA A 1 97 ? 28.894 9.211 -17.805 1.00 96.38 97 ALA A C 1
ATOM 773 O O . ALA A 1 97 ? 28.800 9.268 -19.040 1.00 96.38 97 ALA A O 1
ATOM 774 N N . GLY A 1 98 ? 28.068 8.472 -17.066 1.00 97.31 98 GLY A N 1
ATOM 775 C CA . GLY A 1 98 ? 27.249 7.405 -17.637 1.00 97.31 98 GLY A CA 1
ATOM 776 C C . GLY A 1 98 ? 26.063 6.991 -16.769 1.00 97.31 98 GLY A C 1
ATOM 777 O O . GLY A 1 98 ? 26.012 7.259 -15.568 1.00 97.31 98 GLY A O 1
ATOM 778 N N . TRP A 1 99 ? 25.080 6.350 -17.408 1.00 97.62 99 TRP A N 1
ATOM 779 C CA . TRP A 1 99 ? 24.066 5.584 -16.696 1.00 97.62 99 TRP A CA 1
ATOM 780 C C . TRP A 1 99 ? 24.652 4.207 -16.443 1.00 97.62 99 TRP A C 1
ATOM 782 O O . TRP A 1 99 ? 25.163 3.574 -17.370 1.00 97.62 99 TRP A O 1
ATOM 792 N N . PHE A 1 100 ? 24.561 3.751 -15.204 1.00 96.62 100 PHE A N 1
ATOM 793 C CA . PHE A 1 100 ? 25.072 2.456 -14.794 1.00 96.62 100 PHE A CA 1
ATOM 794 C C . PHE A 1 100 ? 23.955 1.644 -14.147 1.00 96.62 100 PHE A C 1
ATOM 796 O O . PHE A 1 100 ? 23.189 2.162 -13.332 1.00 96.62 100 PHE A O 1
ATOM 803 N N . GLU A 1 101 ? 23.845 0.380 -14.544 1.00 95.81 101 GLU A N 1
ATOM 804 C CA . GLU A 1 101 ? 23.061 -0.629 -13.844 1.00 95.81 101 GLU A CA 1
ATOM 805 C C . GLU A 1 101 ? 23.770 -0.948 -12.527 1.00 95.81 101 GLU A C 1
ATOM 807 O O . GLU A 1 101 ? 24.977 -1.193 -12.522 1.00 95.81 101 GLU A O 1
ATOM 812 N N . THR A 1 102 ? 23.020 -0.914 -11.425 1.00 91.88 102 THR A N 1
ATOM 813 C CA . THR A 1 102 ? 23.542 -1.159 -10.078 1.00 91.88 102 THR A CA 1
ATOM 814 C C . THR A 1 102 ? 22.878 -2.389 -9.470 1.00 91.88 102 THR A C 1
ATOM 816 O O . THR A 1 102 ? 21.653 -2.538 -9.510 1.00 91.88 102 THR A O 1
ATOM 819 N N . CYS A 1 103 ? 23.692 -3.273 -8.895 1.00 85.12 103 CYS A N 1
ATOM 820 C CA . CYS A 1 103 ? 23.234 -4.419 -8.119 1.00 85.12 103 CYS A CA 1
ATOM 821 C C . CYS A 1 103 ? 23.410 -4.138 -6.620 1.00 85.12 103 CYS A C 1
ATOM 823 O O . CYS A 1 103 ? 24.263 -3.352 -6.225 1.00 85.12 103 CYS A O 1
ATOM 825 N N . GLU A 1 104 ? 22.577 -4.747 -5.778 1.00 81.44 104 GLU A N 1
ATOM 826 C CA . GLU A 1 104 ? 22.698 -4.612 -4.319 1.00 81.44 104 GLU A CA 1
ATOM 827 C C . GLU A 1 104 ? 23.696 -5.605 -3.723 1.00 81.44 104 GLU A C 1
ATOM 829 O O . GLU A 1 104 ? 24.345 -5.308 -2.727 1.00 81.44 104 GLU A O 1
ATOM 834 N N . GLU A 1 105 ? 23.818 -6.782 -4.338 1.00 75.12 105 GLU A N 1
ATOM 835 C CA . GLU A 1 105 ? 24.621 -7.886 -3.803 1.00 75.12 105 GLU A CA 1
ATOM 836 C C . GLU A 1 105 ? 26.086 -7.840 -4.249 1.00 75.12 105 GLU A C 1
ATOM 838 O O . GLU A 1 105 ? 26.938 -8.466 -3.624 1.00 75.12 105 GLU A O 1
ATOM 843 N N . ILE A 1 106 ? 26.383 -7.109 -5.324 1.00 71.81 106 ILE A N 1
ATOM 844 C CA . ILE A 1 106 ? 27.723 -6.992 -5.900 1.00 71.81 106 ILE A CA 1
ATOM 845 C C . ILE A 1 106 ? 28.009 -5.525 -6.212 1.00 71.81 106 ILE A C 1
ATOM 847 O O . ILE A 1 106 ? 27.160 -4.833 -6.769 1.00 71.81 106 ILE A O 1
ATOM 851 N N . GLU A 1 107 ? 29.217 -5.062 -5.889 1.00 76.06 107 GLU A N 1
ATOM 852 C CA . GLU A 1 107 ? 29.691 -3.693 -6.168 1.00 76.06 107 GLU A CA 1
ATOM 853 C C . GLU A 1 107 ? 29.966 -3.446 -7.668 1.00 76.06 107 GLU A C 1
ATOM 855 O O . GLU A 1 107 ? 30.507 -2.417 -8.066 1.00 76.06 107 GLU A O 1
ATOM 860 N N . GLU A 1 108 ? 29.564 -4.380 -8.531 1.00 83.81 108 GLU A N 1
ATOM 861 C CA . GLU A 1 108 ? 29.714 -4.277 -9.975 1.00 83.81 108 GLU A CA 1
ATOM 862 C C . GLU A 1 108 ? 28.675 -3.314 -10.565 1.00 83.81 108 GLU A C 1
ATOM 864 O O . GLU A 1 108 ? 27.461 -3.487 -10.413 1.00 83.81 108 GLU A O 1
ATOM 869 N N . CYS A 1 109 ? 29.166 -2.305 -11.285 1.00 88.00 109 CYS A N 1
ATOM 870 C CA . CYS A 1 109 ? 28.351 -1.335 -12.005 1.00 88.00 109 CYS A CA 1
ATOM 871 C C . CYS A 1 109 ? 28.569 -1.491 -13.513 1.00 88.00 109 CYS A C 1
ATOM 873 O O . CYS A 1 109 ? 29.691 -1.370 -14.004 1.00 88.00 109 CYS A O 1
ATOM 875 N N . TRP A 1 110 ? 27.495 -1.709 -14.273 1.00 92.94 110 TRP A N 1
ATOM 876 C CA . TRP A 1 110 ? 27.581 -1.940 -15.720 1.00 92.94 110 TRP A CA 1
ATOM 877 C C . TRP A 1 110 ? 27.060 -0.738 -16.496 1.00 92.94 110 TRP A C 1
ATOM 879 O O . TRP A 1 110 ? 25.927 -0.308 -16.288 1.00 92.94 110 TRP A O 1
ATOM 889 N N . ARG A 1 111 ? 27.859 -0.188 -17.418 1.00 94.75 111 ARG A N 1
ATOM 890 C CA . ARG A 1 111 ? 27.422 0.944 -18.251 1.00 94.75 111 ARG A CA 1
ATOM 891 C C . ARG A 1 111 ? 26.246 0.523 -19.133 1.00 94.75 111 ARG A C 1
ATOM 893 O O . ARG A 1 111 ? 26.317 -0.483 -19.836 1.00 94.75 111 ARG A O 1
ATOM 900 N N . ILE A 1 112 ? 25.188 1.327 -19.138 1.00 95.38 112 ILE A N 1
ATOM 901 C CA . ILE A 1 112 ? 23.976 1.097 -19.928 1.00 95.38 112 ILE A CA 1
ATOM 902 C C . ILE A 1 112 ? 23.547 2.359 -20.678 1.00 95.38 112 ILE A C 1
ATOM 904 O O . ILE A 1 112 ? 23.921 3.483 -20.343 1.00 95.38 112 ILE A O 1
ATOM 908 N N . THR A 1 113 ? 22.725 2.173 -21.711 1.00 95.94 113 THR A N 1
ATOM 909 C CA . THR A 1 113 ? 22.104 3.264 -22.477 1.00 95.94 113 THR A CA 1
ATOM 910 C C . THR A 1 113 ? 20.584 3.168 -22.346 1.00 95.94 113 THR A C 1
ATOM 912 O O . THR A 1 113 ? 19.913 2.637 -23.234 1.00 95.94 113 THR A O 1
ATOM 915 N N . PRO A 1 114 ? 20.024 3.595 -21.201 1.00 96.94 114 PRO A N 1
ATOM 916 C CA . PRO A 1 114 ? 18.588 3.570 -20.990 1.00 96.94 114 PRO A CA 1
ATOM 917 C C . PRO A 1 114 ? 17.879 4.543 -21.925 1.00 96.94 114 PRO A C 1
ATOM 919 O O . PRO A 1 114 ? 18.421 5.580 -22.291 1.00 96.94 114 PRO A O 1
ATOM 922 N N . THR A 1 115 ? 16.655 4.190 -22.303 1.00 96.56 115 THR A N 1
ATOM 923 C CA . THR A 1 115 ? 15.780 5.021 -23.150 1.00 96.56 115 THR A CA 1
ATOM 924 C C . THR A 1 115 ? 14.687 5.695 -22.331 1.00 96.56 115 THR A C 1
ATOM 926 O O . THR A 1 115 ? 14.231 6.782 -22.674 1.00 96.56 115 THR A O 1
ATOM 929 N N . HIS A 1 116 ? 14.298 5.068 -21.220 1.00 96.38 116 HIS A N 1
ATOM 930 C CA . HIS A 1 116 ? 13.248 5.549 -20.338 1.00 96.38 116 HIS A CA 1
ATOM 931 C C . HIS A 1 116 ? 13.639 5.366 -18.874 1.00 96.38 116 HIS A C 1
ATOM 933 O O . HIS A 1 116 ? 14.509 4.556 -18.544 1.00 96.38 116 HIS A O 1
ATOM 939 N N . TRP A 1 117 ? 12.962 6.091 -17.992 1.00 97.06 117 TRP A N 1
ATOM 940 C CA . TRP A 1 117 ? 13.106 5.942 -16.550 1.00 97.06 117 TRP A CA 1
ATOM 941 C C . TRP A 1 117 ? 11.766 6.080 -15.825 1.00 97.06 117 TRP A C 1
ATOM 943 O O . TRP A 1 117 ? 10.812 6.654 -16.354 1.00 97.06 117 TRP A O 1
ATOM 953 N N . MET A 1 118 ? 11.729 5.596 -14.588 1.00 95.25 118 MET A N 1
ATOM 954 C CA . MET A 1 118 ? 10.693 5.907 -13.606 1.00 95.25 118 MET A CA 1
ATOM 955 C C . MET A 1 118 ? 11.302 5.911 -12.189 1.00 95.25 118 MET A C 1
ATOM 957 O O . MET A 1 118 ? 12.343 5.278 -11.962 1.00 95.25 118 MET A O 1
ATOM 961 N N . PRO A 1 119 ? 10.717 6.637 -11.220 1.00 92.56 119 PRO A N 1
ATOM 962 C CA . PRO A 1 119 ? 11.151 6.542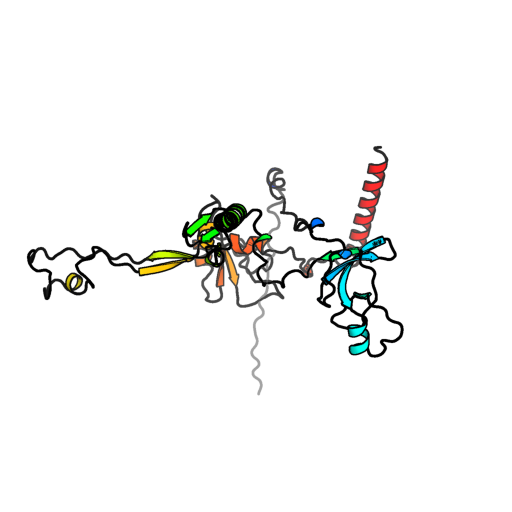 -9.829 1.00 92.56 119 PRO A CA 1
ATOM 963 C C . PRO A 1 119 ? 10.942 5.122 -9.285 1.00 92.56 119 PRO A C 1
ATOM 965 O O . PRO A 1 119 ? 10.095 4.374 -9.777 1.00 92.56 119 PRO A O 1
ATOM 968 N N . LEU A 1 120 ? 11.702 4.755 -8.248 1.00 89.19 120 LEU A N 1
ATOM 969 C CA . LEU A 1 120 ? 11.427 3.523 -7.510 1.00 89.19 120 LEU A CA 1
ATOM 970 C C . LEU A 1 120 ? 10.010 3.582 -6.917 1.00 89.19 120 LEU A C 1
ATOM 972 O O . LEU A 1 120 ? 9.611 4.636 -6.409 1.00 89.19 120 LEU A O 1
ATOM 976 N N . PRO A 1 121 ? 9.252 2.473 -6.952 1.00 86.06 121 PRO A N 1
ATOM 977 C CA . PRO A 1 121 ? 7.983 2.417 -6.252 1.00 86.06 121 PRO A CA 1
ATOM 978 C C . PRO A 1 121 ? 8.218 2.601 -4.744 1.00 86.06 121 PRO A C 1
ATOM 980 O O . PRO A 1 121 ? 9.273 2.208 -4.232 1.00 86.06 121 PRO A O 1
ATOM 983 N N . PRO A 1 122 ? 7.254 3.183 -4.013 1.00 77.00 122 PRO A N 1
ATOM 984 C CA . PRO A 1 122 ? 7.328 3.242 -2.559 1.00 77.00 122 PRO A CA 1
ATOM 985 C C . PRO A 1 122 ? 7.467 1.827 -1.987 1.00 77.00 122 PRO A C 1
ATOM 987 O O . PRO A 1 122 ? 6.911 0.868 -2.533 1.00 77.00 122 PRO A O 1
ATOM 990 N N . ALA A 1 123 ? 8.218 1.693 -0.890 1.00 76.38 123 ALA A N 1
ATOM 991 C CA . ALA A 1 123 ? 8.406 0.400 -0.251 1.00 76.38 123 ALA A CA 1
ATOM 992 C C . ALA A 1 123 ? 7.042 -0.200 0.151 1.00 76.38 123 ALA A C 1
ATOM 994 O O . ALA A 1 123 ? 6.133 0.541 0.542 1.00 76.38 123 ALA A O 1
ATOM 995 N N . PRO A 1 124 ? 6.868 -1.530 0.079 1.00 69.75 124 PRO A N 1
ATOM 996 C CA . PRO A 1 124 ? 5.634 -2.171 0.514 1.00 69.75 124 PRO A CA 1
ATOM 997 C C . PRO A 1 124 ? 5.318 -1.799 1.971 1.00 69.75 124 PRO A C 1
ATOM 999 O O . PRO A 1 124 ? 6.106 -2.073 2.870 1.00 69.75 124 PRO A O 1
ATOM 1002 N N . GLY A 1 125 ? 4.174 -1.150 2.204 1.00 58.62 125 GLY A N 1
ATOM 1003 C CA . GLY A 1 125 ? 3.765 -0.664 3.530 1.00 58.62 125 GLY A CA 1
ATOM 1004 C C . GLY A 1 125 ? 4.082 0.810 3.802 1.00 58.62 125 GLY A C 1
ATOM 1005 O O . GLY A 1 125 ? 3.505 1.391 4.718 1.00 58.62 125 GLY A O 1
ATOM 1006 N N . THR A 1 126 ? 4.905 1.460 2.977 1.00 45.00 126 THR A N 1
ATOM 1007 C CA . THR A 1 126 ? 4.939 2.923 2.896 1.00 45.00 126 THR A CA 1
ATOM 1008 C C . THR A 1 126 ? 3.750 3.348 2.043 1.00 45.00 126 THR A C 1
ATOM 1010 O O . THR A 1 126 ? 3.694 3.031 0.856 1.00 45.00 126 THR A O 1
ATOM 1013 N N . ALA A 1 127 ? 2.749 3.984 2.658 1.00 41.38 127 ALA A N 1
ATOM 1014 C CA . ALA A 1 127 ? 1.556 4.439 1.951 1.00 41.38 127 ALA A CA 1
ATOM 1015 C C . ALA A 1 127 ? 1.963 5.227 0.695 1.00 41.38 127 ALA A C 1
ATOM 1017 O O . ALA A 1 127 ? 2.746 6.176 0.776 1.00 41.38 127 ALA A O 1
ATOM 1018 N N . ALA A 1 128 ? 1.469 4.796 -0.469 1.00 37.72 128 ALA A N 1
ATOM 1019 C CA . ALA A 1 128 ? 1.681 5.517 -1.713 1.00 37.72 128 ALA A CA 1
ATOM 1020 C C . ALA A 1 128 ? 1.171 6.954 -1.557 1.00 37.72 128 ALA A C 1
ATOM 1022 O O . ALA A 1 128 ? 0.186 7.199 -0.856 1.00 37.72 128 ALA A O 1
ATOM 1023 N N . THR A 1 129 ? 1.831 7.899 -2.223 1.00 41.53 129 THR A N 1
ATOM 1024 C CA . THR A 1 129 ? 1.366 9.284 -2.283 1.00 41.53 129 THR A CA 1
ATOM 1025 C C . THR A 1 129 ? -0.115 9.298 -2.708 1.00 41.53 129 THR A C 1
ATOM 1027 O O . THR A 1 129 ? -0.460 8.592 -3.662 1.00 41.53 129 THR A O 1
ATOM 1030 N N . PRO A 1 130 ? -0.994 10.068 -2.031 1.00 43.44 130 PRO A N 1
ATOM 1031 C CA . PRO A 1 130 ? -2.453 9.951 -2.165 1.00 43.44 130 PRO A CA 1
ATOM 1032 C C . PRO A 1 130 ? -2.994 9.997 -3.602 1.00 43.44 130 PRO A C 1
ATOM 1034 O O . PRO A 1 130 ? -4.017 9.385 -3.887 1.00 43.44 130 PRO A O 1
ATOM 1037 N N . ALA A 1 131 ? -2.274 10.650 -4.518 1.00 42.16 131 ALA A N 1
ATOM 1038 C CA . ALA A 1 131 ? -2.698 10.883 -5.895 1.00 42.16 131 ALA A CA 1
ATOM 1039 C C . ALA A 1 131 ? -2.814 9.624 -6.784 1.00 42.16 131 ALA A C 1
ATOM 1041 O O . ALA A 1 131 ? -3.417 9.706 -7.848 1.00 42.16 131 ALA A O 1
ATOM 1042 N N . ALA A 1 132 ? -2.247 8.472 -6.398 1.00 38.38 132 ALA A N 1
ATOM 1043 C CA . ALA A 1 132 ? -2.216 7.280 -7.263 1.00 38.38 132 ALA A CA 1
ATOM 1044 C C . ALA A 1 132 ? -3.227 6.174 -6.890 1.00 38.38 132 ALA A C 1
ATOM 1046 O O . ALA A 1 132 ? -3.337 5.190 -7.616 1.00 38.38 132 ALA A O 1
ATOM 1047 N N . GLN A 1 133 ? -3.961 6.294 -5.776 1.00 41.03 133 GLN A N 1
ATOM 1048 C CA . GLN A 1 133 ? -4.827 5.211 -5.265 1.00 41.03 133 GLN A CA 1
ATOM 1049 C C . GLN A 1 133 ? -6.335 5.509 -5.295 1.00 41.03 133 GLN A C 1
ATOM 1051 O O . GLN A 1 133 ? -7.127 4.730 -4.767 1.00 41.03 133 GLN A O 1
ATOM 1056 N N . SER A 1 134 ? -6.765 6.605 -5.912 1.00 43.50 134 SER A N 1
ATOM 1057 C CA . SER A 1 134 ? -8.138 7.107 -5.778 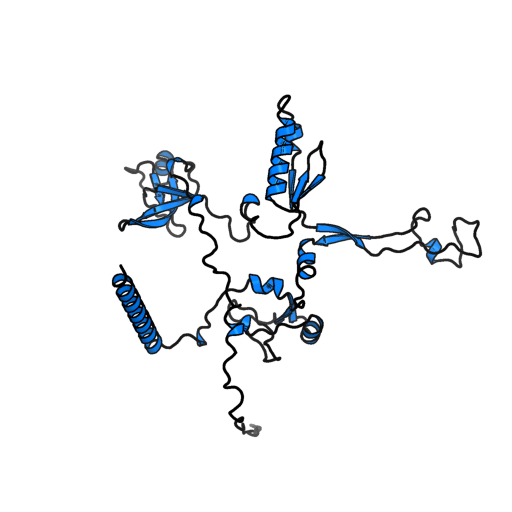1.00 43.50 134 SER A CA 1
ATOM 1058 C C . SER A 1 134 ? -9.115 6.742 -6.905 1.00 43.50 134 SER A C 1
ATOM 1060 O O . SER A 1 134 ? -10.261 7.191 -6.895 1.00 43.50 134 SER A O 1
ATOM 1062 N N . ALA A 1 135 ? -8.750 5.852 -7.829 1.00 35.38 135 ALA A N 1
ATOM 1063 C CA . ALA A 1 135 ? -9.702 5.319 -8.802 1.00 35.38 135 ALA A CA 1
ATOM 1064 C C . ALA A 1 135 ? -10.488 4.124 -8.217 1.00 35.38 135 ALA A C 1
ATOM 1066 O O . ALA A 1 135 ? -10.064 2.976 -8.321 1.00 35.38 135 ALA A O 1
ATOM 1067 N N . GLY A 1 136 ? -11.650 4.394 -7.606 1.00 38.38 136 GLY A N 1
ATOM 1068 C CA . GLY A 1 136 ? -12.730 3.396 -7.495 1.00 38.38 136 GLY A CA 1
ATOM 1069 C C . GLY A 1 136 ? -13.168 2.917 -6.103 1.00 38.38 136 GLY A C 1
ATOM 1070 O O . GLY A 1 136 ? -13.946 1.970 -6.033 1.00 38.38 136 GLY A O 1
ATOM 1071 N N . ARG A 1 137 ? -12.742 3.538 -4.994 1.00 43.06 137 ARG A N 1
ATOM 1072 C CA . ARG A 1 137 ? -13.223 3.185 -3.639 1.00 43.06 137 ARG A CA 1
ATOM 1073 C C . ARG A 1 137 ? -14.206 4.231 -3.088 1.00 43.06 137 ARG A C 1
ATOM 1075 O O . ARG A 1 137 ? -13.787 5.271 -2.592 1.00 43.06 137 ARG A O 1
ATOM 1082 N N . LYS A 1 138 ? -15.510 3.935 -3.128 1.00 42.56 138 LYS A N 1
ATOM 1083 C CA . LYS A 1 138 ? -16.514 4.535 -2.220 1.00 42.56 138 LYS A CA 1
ATOM 1084 C C . LYS A 1 138 ? -16.278 3.948 -0.816 1.00 42.56 138 LYS A C 1
ATOM 1086 O O . LYS A 1 138 ? -16.122 2.742 -0.713 1.00 42.56 138 LYS A O 1
ATOM 1091 N N . ALA A 1 139 ? -16.219 4.661 0.303 1.00 53.12 139 ALA A N 1
ATOM 1092 C CA . ALA A 1 139 ? -16.371 6.075 0.595 1.00 53.12 139 ALA A CA 1
ATOM 1093 C C . ALA A 1 139 ? -15.225 6.491 1.533 1.00 53.12 139 ALA A C 1
ATOM 1095 O O . ALA A 1 139 ? -15.279 6.285 2.745 1.00 53.12 139 ALA A O 1
ATOM 1096 N N . VAL A 1 140 ? -14.165 7.051 0.961 1.00 59.72 140 VAL A N 1
ATOM 1097 C CA . VAL A 1 140 ? -13.168 7.800 1.723 1.00 59.72 140 VAL A CA 1
ATOM 1098 C C . VAL A 1 140 ? -13.681 9.234 1.758 1.00 59.72 140 VAL A C 1
ATOM 1100 O O . VAL A 1 140 ? -13.882 9.824 0.702 1.00 59.72 140 VAL A O 1
ATOM 1103 N N . ARG A 1 141 ? -13.959 9.786 2.945 1.00 78.50 141 ARG A N 1
ATOM 1104 C CA . ARG A 1 141 ? -14.235 11.222 3.045 1.00 78.50 141 ARG A CA 1
ATOM 1105 C C . ARG A 1 141 ? -12.908 11.955 2.994 1.00 78.50 141 ARG A C 1
ATOM 1107 O O . ARG A 1 141 ? -11.999 11.664 3.773 1.00 78.50 141 ARG A O 1
ATOM 1114 N N . TYR A 1 142 ? -12.799 12.874 2.057 1.00 86.19 142 TYR A N 1
ATOM 1115 C CA . TYR A 1 142 ? -11.653 13.752 1.917 1.00 86.19 142 TYR A CA 1
ATOM 1116 C C . TYR A 1 142 ? -12.003 15.109 2.505 1.00 86.19 142 TYR A C 1
ATOM 1118 O O . TYR A 1 142 ? -13.181 15.431 2.623 1.00 86.19 142 TYR A O 1
ATOM 1126 N N . PHE A 1 143 ? -11.005 15.902 2.867 1.00 93.75 143 PHE A N 1
ATOM 1127 C CA . PHE A 1 143 ? -11.250 17.273 3.294 1.00 93.75 143 PHE A CA 1
ATOM 1128 C C . PHE A 1 143 ? -10.260 18.244 2.669 1.00 93.75 143 PHE A C 1
ATOM 1130 O O . PHE A 1 143 ? -9.129 17.860 2.353 1.00 93.75 143 PHE A O 1
ATOM 1137 N N . VAL A 1 144 ? -10.692 19.492 2.535 1.00 94.50 144 VAL A N 1
ATOM 1138 C CA . VAL A 1 144 ? -9.834 20.664 2.358 1.00 94.50 144 VAL A CA 1
ATOM 1139 C C . VAL A 1 144 ? -10.113 21.593 3.532 1.00 94.50 144 VAL A C 1
ATOM 1141 O O . VAL A 1 144 ? -11.263 21.776 3.920 1.00 94.50 144 VAL A O 1
ATOM 1144 N N . TYR A 1 145 ? -9.049 22.097 4.138 1.00 94.94 145 TYR A N 1
ATOM 1145 C CA . TYR A 1 145 ? -9.091 23.169 5.111 1.00 94.94 145 TYR A CA 1
ATOM 1146 C C . TYR A 1 145 ? -8.323 24.353 4.545 1.00 94.94 145 TYR A C 1
ATOM 1148 O O . TYR A 1 145 ? -7.181 24.183 4.116 1.00 94.94 145 TYR A O 1
ATOM 1156 N N . ASP A 1 146 ? -8.927 25.526 4.589 1.00 92.31 146 ASP A N 1
ATOM 1157 C CA . ASP A 1 146 ? -8.243 26.797 4.403 1.00 92.31 146 ASP A CA 1
ATOM 1158 C C . ASP A 1 146 ? -8.774 27.816 5.429 1.00 92.31 146 ASP A C 1
ATOM 1160 O O . ASP A 1 146 ? -9.762 27.563 6.126 1.00 92.31 146 ASP A O 1
ATOM 1164 N N . ASN A 1 147 ? -8.085 28.941 5.596 1.00 87.19 147 ASN A N 1
ATOM 1165 C CA . ASN A 1 147 ? -8.421 29.906 6.642 1.00 87.19 147 ASN A CA 1
ATOM 1166 C C . ASN A 1 147 ? -9.663 30.767 6.318 1.00 87.19 147 ASN A C 1
ATOM 1168 O O . ASN A 1 147 ? -10.290 31.292 7.237 1.00 87.19 147 ASN A O 1
ATOM 1172 N N . GLU A 1 148 ? -10.036 30.911 5.043 1.00 84.62 148 GLU A N 1
ATOM 1173 C CA . GLU A 1 148 ? -11.145 31.770 4.595 1.00 84.62 148 GLU A CA 1
ATOM 1174 C C . GLU A 1 148 ? -12.466 30.997 4.410 1.00 84.62 148 GLU A C 1
ATOM 1176 O O . GLU A 1 148 ? -13.525 31.438 4.856 1.00 84.62 148 GLU A O 1
ATOM 1181 N N . GLY A 1 149 ? -12.404 29.832 3.774 1.00 81.94 149 GLY A N 1
ATOM 1182 C CA . GLY A 1 149 ? -13.469 28.861 3.535 1.00 81.94 149 GLY A CA 1
ATOM 1183 C C . GLY A 1 149 ? -13.621 27.809 4.637 1.00 81.94 149 GLY A C 1
ATOM 1184 O O . GLY A 1 149 ? -14.670 27.172 4.739 1.00 81.94 149 GLY A O 1
ATOM 1185 N N . GLY A 1 150 ? -12.637 27.656 5.525 1.00 91.31 150 GLY A N 1
ATOM 1186 C CA . GLY A 1 150 ? -12.722 26.736 6.658 1.00 91.31 150 GLY A CA 1
ATOM 1187 C C . GLY A 1 150 ? -12.603 25.269 6.242 1.00 91.31 150 GLY A C 1
ATOM 1188 O O . GLY A 1 150 ? -11.833 24.922 5.354 1.00 91.31 150 GLY A O 1
ATOM 1189 N N . TYR A 1 151 ? -13.320 24.380 6.939 1.00 92.94 151 TYR A N 1
ATOM 1190 C CA . TYR A 1 151 ? -13.261 22.930 6.724 1.00 92.94 151 TYR A CA 1
ATOM 1191 C C . TYR A 1 151 ? -14.399 22.442 5.824 1.00 92.94 151 TYR A C 1
ATOM 1193 O O . TYR A 1 151 ? -15.567 22.493 6.216 1.00 92.94 151 TYR A O 1
ATOM 1201 N N . GLU A 1 152 ? -14.052 21.867 4.675 1.00 92.12 152 GLU A N 1
ATOM 1202 C CA . GLU A 1 152 ? -15.005 21.283 3.732 1.00 92.12 152 GLU A CA 1
ATOM 1203 C C . GLU A 1 152 ? -14.701 19.807 3.445 1.00 92.12 152 GLU A C 1
ATOM 1205 O O . GLU A 1 152 ? -13.548 19.421 3.242 1.00 92.12 152 GLU A O 1
ATOM 1210 N N . GLU A 1 153 ? -15.746 18.969 3.404 1.00 90.44 153 GLU A N 1
ATOM 1211 C CA . GLU A 1 153 ? -15.645 17.532 3.113 1.00 90.44 153 GLU A CA 1
ATOM 1212 C C . GLU A 1 153 ? -16.038 17.210 1.661 1.00 90.44 153 GLU A C 1
ATOM 1214 O O . GLU A 1 153 ? -17.015 17.738 1.132 1.00 90.44 153 GLU A O 1
ATOM 1219 N N . TYR A 1 154 ? -15.336 16.253 1.053 1.00 85.75 154 TYR A N 1
ATOM 1220 C CA . TYR A 1 154 ? -15.533 15.803 -0.325 1.00 85.75 154 TYR A CA 1
ATOM 1221 C C . TYR A 1 154 ? -15.690 14.280 -0.394 1.00 85.75 154 TYR A C 1
ATOM 1223 O O . TYR A 1 154 ? -15.081 13.533 0.381 1.00 85.75 154 TYR A O 1
ATOM 1231 N N . GLY A 1 155 ? -16.513 13.807 -1.333 1.00 77.38 155 GLY A N 1
ATOM 1232 C CA . GLY A 1 155 ? -16.820 12.383 -1.498 1.00 77.38 155 GLY A CA 1
ATOM 1233 C C . GLY A 1 155 ? -15.742 11.602 -2.250 1.00 77.38 155 GLY A C 1
ATOM 1234 O O . GLY A 1 155 ? -15.678 10.377 -2.136 1.00 77.38 155 GLY A O 1
ATOM 1235 N N . THR A 1 156 ? -14.895 12.298 -3.013 1.00 76.81 156 THR A N 1
ATOM 1236 C CA . THR A 1 156 ? -13.819 11.704 -3.811 1.00 76.81 156 THR A CA 1
ATOM 1237 C C . THR A 1 156 ? -12.519 12.503 -3.721 1.00 76.81 156 THR A C 1
ATOM 1239 O O . THR A 1 156 ? -12.506 13.705 -3.450 1.00 76.81 156 THR A O 1
ATOM 1242 N N . ASP A 1 157 ? -11.398 11.832 -3.995 1.00 80.38 157 ASP A N 1
ATOM 1243 C CA . ASP A 1 157 ? -10.075 12.461 -3.979 1.00 80.38 157 ASP A CA 1
ATOM 1244 C C . ASP A 1 157 ? -9.920 13.518 -5.073 1.00 80.38 157 ASP A C 1
ATOM 1246 O O . ASP A 1 157 ? -9.264 14.537 -4.878 1.00 80.38 157 ASP A O 1
ATOM 1250 N N . ALA A 1 158 ? -10.542 13.267 -6.228 1.00 79.00 158 ALA A N 1
ATOM 1251 C CA . ALA A 1 158 ? -10.509 14.166 -7.370 1.00 79.00 158 ALA A CA 1
ATOM 1252 C C . ALA A 1 158 ? -11.216 15.491 -7.054 1.00 79.00 158 ALA A C 1
ATOM 1254 O O . ALA A 1 158 ? -10.678 16.553 -7.367 1.00 79.00 158 ALA A O 1
ATOM 1255 N N . GLU A 1 159 ? -12.374 15.436 -6.388 1.00 82.25 159 GLU A N 1
ATOM 1256 C CA . GLU A 1 159 ? -13.091 16.625 -5.911 1.00 82.25 159 GLU A CA 1
ATOM 1257 C C . GLU A 1 159 ? -12.257 17.397 -4.886 1.00 82.25 159 GLU A C 1
ATOM 1259 O O . GLU A 1 159 ? -12.043 18.595 -5.062 1.00 82.25 159 GLU A O 1
ATOM 1264 N N . ARG A 1 160 ? -11.684 16.711 -3.887 1.00 92.69 160 ARG A N 1
ATOM 1265 C CA . ARG A 1 160 ? -10.762 17.331 -2.922 1.00 92.69 160 ARG A CA 1
ATOM 1266 C C . ARG A 1 160 ? -9.562 17.983 -3.609 1.00 92.69 160 ARG A C 1
ATOM 1268 O O . ARG A 1 160 ? -9.150 19.070 -3.222 1.00 92.69 160 ARG A O 1
ATOM 1275 N N . ALA A 1 161 ? -8.970 17.337 -4.613 1.00 86.38 161 ALA A N 1
ATOM 1276 C CA . ALA A 1 161 ? -7.796 17.862 -5.305 1.00 86.38 161 ALA A CA 1
ATOM 1277 C C . ALA A 1 161 ? -8.138 19.092 -6.158 1.00 86.38 161 ALA A C 1
ATOM 1279 O O . ALA A 1 161 ? -7.330 20.016 -6.253 1.00 86.38 161 ALA A O 1
ATOM 1280 N N . ALA A 1 162 ? -9.323 19.111 -6.773 1.00 90.12 162 ALA A N 1
ATOM 1281 C CA . ALA A 1 162 ? -9.835 20.277 -7.485 1.00 90.12 162 ALA A CA 1
ATOM 1282 C C . ALA A 1 162 ? -10.094 21.443 -6.520 1.00 90.12 162 ALA A C 1
ATOM 1284 O O . ALA A 1 162 ? -9.627 22.551 -6.772 1.00 90.12 162 ALA A O 1
ATOM 1285 N N . ALA A 1 163 ? -10.747 21.172 -5.390 1.00 91.81 163 ALA A N 1
ATOM 1286 C CA . ALA A 1 163 ? -11.003 22.156 -4.348 1.00 91.81 163 ALA A CA 1
ATOM 1287 C C . ALA A 1 163 ? -9.716 22.732 -3.744 1.00 91.81 163 ALA A C 1
ATOM 1289 O O . ALA A 1 163 ? -9.572 23.943 -3.654 1.00 91.81 163 ALA A O 1
ATOM 1290 N N . HIS A 1 164 ? -8.731 21.886 -3.432 1.00 94.06 164 HIS A N 1
ATOM 1291 C CA . HIS A 1 164 ? -7.441 22.325 -2.898 1.00 94.06 164 HIS A CA 1
ATOM 1292 C C . HIS A 1 164 ? -6.710 23.271 -3.863 1.00 94.06 164 HIS A C 1
ATOM 1294 O O . HIS A 1 164 ? -6.150 24.281 -3.449 1.00 94.06 164 HIS A O 1
ATOM 1300 N N . LYS A 1 165 ? -6.747 22.985 -5.171 1.00 93.75 165 LYS A N 1
ATOM 1301 C CA . LYS A 1 165 ? -6.192 23.894 -6.187 1.00 93.75 165 LYS A CA 1
ATOM 1302 C C . LYS A 1 165 ? -6.979 25.197 -6.279 1.00 93.75 165 LYS A C 1
ATOM 1304 O O . LYS A 1 165 ? -6.365 26.245 -6.429 1.00 93.75 165 LYS A O 1
ATOM 1309 N N . SER A 1 166 ? -8.307 25.127 -6.188 1.00 91.88 166 SER A N 1
ATOM 1310 C CA . SER A 1 166 ? -9.170 26.309 -6.195 1.00 91.88 166 SER A CA 1
ATOM 1311 C C . SER A 1 166 ? -8.891 27.220 -4.999 1.00 91.88 166 SER A C 1
ATOM 1313 O O . SER A 1 166 ? -8.791 28.427 -5.186 1.00 91.88 166 SER A O 1
ATOM 1315 N N . ALA A 1 167 ? -8.704 26.646 -3.806 1.00 91.19 167 ALA A N 1
ATOM 1316 C CA . ALA A 1 167 ? -8.332 27.381 -2.599 1.00 91.19 167 ALA A CA 1
ATOM 1317 C C . ALA A 1 167 ? -6.985 28.094 -2.784 1.00 91.19 167 ALA A C 1
ATOM 1319 O O . ALA A 1 167 ? -6.903 29.299 -2.580 1.00 91.19 167 ALA A O 1
ATOM 1320 N N . ILE A 1 168 ? -5.958 27.396 -3.294 1.00 91.25 168 ILE A N 1
ATOM 1321 C CA . ILE A 1 168 ? -4.664 28.022 -3.629 1.00 91.25 168 ILE A CA 1
ATOM 1322 C C . ILE A 1 168 ? -4.846 29.177 -4.622 1.00 91.25 168 ILE A C 1
ATOM 1324 O O . ILE A 1 168 ? -4.250 30.232 -4.440 1.00 91.25 168 ILE A O 1
ATOM 1328 N N . SER A 1 169 ? -5.657 28.996 -5.670 1.00 88.38 169 SER A N 1
ATOM 1329 C CA . SER A 1 169 ? -5.887 30.038 -6.677 1.00 88.38 169 SER A CA 1
ATOM 1330 C C . SER A 1 169 ? -6.547 31.295 -6.114 1.00 88.38 169 SER A C 1
ATOM 1332 O O . SER A 1 169 ? -6.188 32.378 -6.562 1.00 88.38 169 SER A O 1
ATOM 1334 N N . GLY A 1 170 ? -7.435 31.175 -5.121 1.00 85.44 170 GLY A N 1
ATOM 1335 C CA . GLY A 1 170 ? -8.049 32.333 -4.460 1.00 85.44 170 GLY A CA 1
ATOM 1336 C C . GLY A 1 170 ? -7.029 33.270 -3.802 1.00 85.44 170 GLY A C 1
ATOM 1337 O O . GLY A 1 170 ? -7.215 34.481 -3.802 1.00 85.44 170 GLY A O 1
ATOM 1338 N N . TYR A 1 171 ? -5.899 32.730 -3.339 1.00 85.25 171 TYR A N 1
ATOM 1339 C CA . TYR A 1 171 ? -4.819 33.507 -2.724 1.00 85.25 171 TYR A CA 1
ATOM 1340 C C . TYR A 1 171 ? -3.827 34.126 -3.724 1.00 85.25 171 TYR A C 1
ATOM 1342 O O . TYR A 1 171 ? -2.901 34.816 -3.300 1.00 85.25 171 TYR A O 1
ATOM 1350 N N . LEU A 1 172 ? -3.968 33.874 -5.033 1.00 81.00 172 LEU A N 1
ATOM 1351 C CA . LEU A 1 172 ? -3.010 34.322 -6.056 1.00 81.00 172 LEU A CA 1
ATOM 1352 C C . LEU A 1 172 ? -3.404 35.627 -6.771 1.00 81.00 172 LEU A C 1
ATOM 1354 O O . LEU A 1 172 ? -2.588 36.141 -7.539 1.00 81.00 172 LEU A O 1
ATOM 1358 N N . ASP A 1 173 ? -4.608 36.163 -6.546 1.00 68.50 173 ASP A N 1
ATOM 1359 C CA . ASP A 1 173 ? -5.158 37.254 -7.367 1.00 68.50 173 ASP A CA 1
ATOM 1360 C C . ASP A 1 173 ? -4.584 38.653 -7.040 1.00 68.50 173 ASP A C 1
ATOM 1362 O O . ASP A 1 173 ? -4.347 39.433 -7.964 1.00 68.50 173 ASP A O 1
ATOM 1366 N N . ASP A 1 174 ? -4.256 38.958 -5.775 1.00 65.00 174 ASP A N 1
ATOM 1367 C CA . ASP A 1 174 ? -3.830 40.314 -5.357 1.00 65.00 174 ASP A CA 1
ATOM 1368 C C . ASP A 1 174 ? -2.352 40.422 -4.915 1.00 65.00 174 ASP A C 1
ATOM 1370 O O . ASP A 1 174 ? -1.878 41.491 -4.516 1.00 65.00 174 ASP A O 1
ATOM 1374 N N . GLY A 1 175 ? -1.586 39.331 -5.009 1.00 64.44 175 GLY A N 1
ATOM 1375 C CA . GLY A 1 175 ? -0.190 39.251 -4.571 1.00 64.44 175 GLY A CA 1
ATOM 1376 C C . GLY A 1 175 ? 0.119 37.930 -3.868 1.00 64.44 175 GLY A C 1
ATOM 1377 O O . GLY A 1 175 ? -0.742 37.074 -3.725 1.00 64.44 175 GLY A O 1
ATOM 1378 N N . TRP A 1 176 ? 1.368 37.736 -3.442 1.00 67.75 176 TRP A N 1
ATOM 1379 C CA . TRP A 1 176 ? 1.745 36.541 -2.682 1.00 67.75 176 TRP A CA 1
ATOM 1380 C C . TRP A 1 176 ? 1.190 36.664 -1.255 1.00 67.75 176 TRP A C 1
ATOM 1382 O O . TRP A 1 176 ? 1.727 37.432 -0.457 1.00 67.75 176 TRP A O 1
ATOM 1392 N N . SER A 1 177 ? 0.093 35.966 -0.952 1.00 75.75 177 SER A N 1
ATOM 1393 C CA . SER A 1 177 ? -0.430 35.865 0.414 1.00 75.75 177 SER A CA 1
ATOM 1394 C C . SER A 1 177 ? 0.278 34.736 1.158 1.00 75.75 177 SER A C 1
ATOM 1396 O O . SER A 1 177 ? 0.226 33.587 0.726 1.00 75.75 177 SER A O 1
ATOM 1398 N N . GLU A 1 178 ? 0.908 35.042 2.295 1.00 76.94 178 GLU A N 1
ATOM 1399 C CA . GLU A 1 178 ? 1.507 34.028 3.183 1.00 76.94 178 GLU A CA 1
ATOM 1400 C C . GLU A 1 178 ? 0.448 33.071 3.765 1.00 76.94 178 GLU A C 1
ATOM 1402 O O . GLU A 1 178 ? 0.775 31.981 4.229 1.00 76.94 178 GLU A O 1
ATOM 1407 N N . GLU A 1 179 ? -0.839 33.431 3.699 1.00 80.00 179 GLU A N 1
ATOM 1408 C CA . GLU A 1 179 ? -1.934 32.585 4.180 1.00 80.00 179 GLU A CA 1
ATOM 1409 C C . GLU A 1 179 ? -2.201 31.368 3.281 1.00 80.00 179 GLU A C 1
ATOM 1411 O O . GLU A 1 179 ? -2.857 30.423 3.721 1.00 80.00 179 GLU A O 1
ATOM 1416 N N . VAL A 1 180 ? -1.637 31.322 2.067 1.00 86.19 180 VAL A N 1
ATOM 1417 C CA . VAL A 1 180 ? -1.744 30.154 1.173 1.00 86.19 180 VAL A CA 1
ATOM 1418 C C . VAL A 1 180 ? -1.131 28.888 1.787 1.00 86.19 180 VAL A C 1
ATOM 1420 O O . VAL A 1 180 ? -1.591 27.780 1.509 1.00 86.19 180 VAL A O 1
ATOM 1423 N N . ASP A 1 181 ? -0.153 29.038 2.686 1.00 87.19 181 ASP A N 1
ATOM 1424 C CA . ASP A 1 181 ? 0.477 27.923 3.404 1.00 87.19 181 ASP A CA 1
ATOM 1425 C C . ASP A 1 181 ? -0.484 27.251 4.407 1.00 87.19 181 ASP A C 1
ATOM 1427 O O . ASP A 1 181 ? -0.217 26.146 4.886 1.00 87.19 181 ASP A O 1
ATOM 1431 N N . SER A 1 182 ? -1.622 27.890 4.713 1.00 88.38 182 SER A N 1
ATOM 1432 C CA . SER A 1 182 ? -2.676 27.327 5.565 1.00 88.38 182 SER A CA 1
ATOM 1433 C C . SER A 1 182 ? -3.592 26.336 4.840 1.00 88.38 182 SER A C 1
ATOM 1435 O O . SER A 1 182 ? -4.358 25.629 5.500 1.00 88.38 182 SER A O 1
ATOM 1437 N N . VAL A 1 183 ? -3.511 26.246 3.505 1.00 92.62 183 VAL A N 1
ATOM 1438 C CA . VAL A 1 183 ? -4.340 25.331 2.718 1.00 92.62 183 VAL A CA 1
ATOM 1439 C C . VAL A 1 183 ? -3.837 23.898 2.905 1.00 92.62 183 VAL A C 1
ATOM 1441 O O . VAL A 1 183 ? -2.799 23.492 2.380 1.00 92.62 183 VAL A O 1
ATOM 1444 N N . VAL A 1 184 ? -4.607 23.078 3.616 1.00 91.50 184 VAL A N 1
ATOM 1445 C CA . VAL A 1 184 ? -4.287 21.673 3.899 1.00 91.50 184 VAL A CA 1
ATOM 1446 C C . VAL A 1 184 ? -5.396 20.784 3.355 1.00 91.50 184 VAL A C 1
ATOM 1448 O O . VAL A 1 184 ? -6.570 21.123 3.410 1.00 91.50 184 VAL A O 1
ATOM 1451 N N . SER A 1 185 ? -5.062 19.613 2.818 1.00 92.44 185 SER A N 1
ATOM 1452 C CA . SER A 1 185 ? -6.079 18.631 2.436 1.00 92.44 185 SER A CA 1
ATOM 1453 C C . SER A 1 185 ? -5.684 17.218 2.835 1.00 92.44 185 SER A C 1
ATOM 1455 O O . SER A 1 185 ? -4.504 16.867 2.868 1.00 92.44 185 SER A O 1
ATOM 1457 N N . GLY A 1 186 ? -6.672 16.377 3.129 1.00 85.75 186 GLY A N 1
ATOM 1458 C CA . GLY A 1 186 ? -6.409 15.050 3.674 1.00 85.75 186 GLY A CA 1
ATOM 1459 C C . GLY A 1 186 ? -7.575 14.080 3.577 1.00 85.75 186 GLY A C 1
ATOM 1460 O O . GLY A 1 186 ? -8.537 14.290 2.841 1.00 85.75 186 GLY A O 1
ATOM 1461 N N . ILE A 1 187 ? -7.443 12.982 4.319 1.00 84.31 187 ILE A N 1
ATOM 1462 C CA . ILE A 1 187 ? -8.439 11.918 4.445 1.00 84.31 187 ILE A CA 1
ATOM 1463 C C . ILE A 1 187 ? -8.964 11.917 5.878 1.00 84.31 187 ILE A C 1
ATOM 1465 O O . ILE A 1 187 ? -8.178 11.943 6.827 1.00 84.31 187 ILE A O 1
ATOM 1469 N N . VAL A 1 188 ? -10.281 11.827 6.038 1.00 84.44 188 VAL A N 1
ATOM 1470 C CA . VAL A 1 188 ? -10.922 11.664 7.343 1.00 84.44 188 VAL A CA 1
ATOM 1471 C C . VAL A 1 188 ? -10.924 10.184 7.709 1.00 84.44 188 VAL A C 1
ATOM 1473 O O . VAL A 1 188 ? -11.584 9.370 7.066 1.00 84.44 188 VAL A O 1
ATOM 1476 N N . THR A 1 189 ? -10.170 9.819 8.745 1.00 75.81 189 THR A N 1
ATOM 1477 C CA . THR A 1 189 ? -10.061 8.421 9.199 1.00 75.81 189 THR A CA 1
ATOM 1478 C C . THR A 1 189 ? -11.013 8.096 10.346 1.00 75.81 189 THR A C 1
ATOM 1480 O O . THR A 1 189 ? -11.487 6.963 10.446 1.00 75.81 189 THR A O 1
ATOM 1483 N N . HIS A 1 190 ? -11.318 9.085 11.188 1.00 82.81 190 HIS A N 1
ATOM 1484 C CA . HIS A 1 190 ? -12.169 8.945 12.364 1.00 82.81 190 HIS A CA 1
ATOM 1485 C C . HIS A 1 190 ? -13.066 10.173 12.516 1.00 82.81 190 HIS A C 1
ATOM 1487 O O . HIS A 1 190 ? -12.666 11.281 12.153 1.00 82.81 190 HIS A O 1
ATOM 1493 N N . LYS A 1 191 ? -14.256 9.982 13.084 1.00 85.75 191 LYS A N 1
ATOM 1494 C CA . LYS A 1 191 ? -15.148 11.064 13.495 1.00 85.75 191 LYS A CA 1
ATOM 1495 C C . LYS A 1 191 ? -15.535 10.878 14.951 1.00 85.75 191 LYS A C 1
ATOM 1497 O O . LYS A 1 191 ? -15.786 9.766 15.395 1.00 85.75 191 LYS A O 1
ATOM 1502 N N . THR A 1 192 ? -15.580 11.969 15.699 1.00 88.88 192 THR A N 1
ATOM 1503 C CA . THR A 1 192 ? -16.021 11.927 17.090 1.00 88.88 192 THR A CA 1
ATOM 1504 C C . THR A 1 192 ? -17.530 11.707 17.149 1.00 88.88 192 THR A C 1
ATOM 1506 O O . THR A 1 192 ? -18.290 12.471 16.549 1.00 88.88 192 THR A O 1
ATOM 1509 N N . VAL A 1 193 ? -17.964 10.700 17.902 1.00 84.81 193 VAL A N 1
ATOM 1510 C CA . VAL A 1 193 ? -19.380 10.407 18.154 1.00 84.81 193 VAL A CA 1
ATOM 1511 C C . VAL A 1 193 ? -19.717 10.544 19.632 1.00 84.81 193 VAL A C 1
ATOM 1513 O O . VAL A 1 193 ? -18.850 10.416 20.496 1.00 84.81 193 VAL A O 1
ATOM 1516 N N . LYS A 1 194 ? -20.989 10.844 19.922 1.00 87.69 194 LYS A N 1
ATOM 1517 C CA . LYS A 1 194 ? -21.522 10.863 21.290 1.00 87.69 194 LYS A CA 1
ATOM 1518 C C . LYS A 1 194 ? -21.789 9.428 21.742 1.00 87.69 194 LYS A C 1
ATOM 1520 O O . LYS A 1 194 ? -22.587 8.735 21.119 1.00 87.69 194 LYS A O 1
ATOM 1525 N N . CYS A 1 195 ? -21.184 9.032 22.853 1.00 82.19 195 CYS A N 1
ATOM 1526 C CA . CYS A 1 195 ? -21.375 7.743 23.513 1.00 82.19 195 CYS A CA 1
ATOM 1527 C C . CYS A 1 195 ? -21.905 7.957 24.935 1.00 82.19 195 CYS A C 1
ATOM 1529 O O . CYS A 1 195 ? -21.696 9.018 25.525 1.00 82.19 195 CYS A O 1
ATOM 1531 N N . ASN A 1 196 ? -22.553 6.934 25.503 1.00 82.81 196 ASN A N 1
ATOM 1532 C CA . ASN A 1 196 ? -22.997 6.919 26.905 1.00 82.81 196 ASN A CA 1
ATOM 1533 C C . ASN A 1 196 ? -23.771 8.188 27.295 1.00 82.81 196 ASN A C 1
ATOM 1535 O O . ASN A 1 196 ? -23.388 8.902 28.218 1.00 82.81 196 ASN A O 1
ATOM 1539 N N . VAL A 1 197 ? -24.809 8.517 26.520 1.00 87.06 197 VAL A N 1
ATOM 1540 C CA . VAL A 1 197 ? -25.666 9.669 26.817 1.00 87.06 197 VAL A CA 1
ATOM 1541 C C . VAL A 1 197 ? -26.512 9.337 28.042 1.00 87.06 197 VAL A C 1
ATOM 1543 O O . VAL A 1 197 ? -27.411 8.499 27.967 1.00 87.06 197 VAL A O 1
ATOM 1546 N N . GLU A 1 198 ? -26.240 10.010 29.150 1.00 85.06 198 GLU A N 1
ATOM 1547 C CA . GLU A 1 198 ? -27.025 9.934 30.376 1.00 85.06 198 GLU A CA 1
ATOM 1548 C C . GLU A 1 198 ? -27.942 11.152 30.433 1.00 85.06 198 GLU A C 1
ATOM 1550 O O . GLU A 1 198 ? -27.522 12.280 30.180 1.00 85.06 198 GLU A O 1
ATOM 1555 N N . GLN A 1 199 ? -29.224 10.926 30.705 1.00 87.19 199 GLN A N 1
ATOM 1556 C CA . GLN A 1 199 ? -30.194 12.007 30.853 1.00 87.19 199 GLN A CA 1
ATOM 1557 C C . GLN A 1 199 ? -30.187 12.498 32.292 1.00 87.19 199 GLN A C 1
ATOM 1559 O O . GLN A 1 199 ? -30.096 11.689 33.218 1.00 87.19 199 GLN A O 1
ATOM 1564 N N . ARG A 1 200 ? -30.354 13.809 32.472 1.00 84.69 200 ARG A N 1
ATOM 1565 C CA . ARG A 1 200 ? -30.514 14.400 33.795 1.00 84.69 200 ARG A CA 1
ATOM 1566 C C . ARG A 1 200 ? -31.694 13.722 34.510 1.00 84.69 200 ARG A C 1
ATOM 1568 O O . ARG A 1 200 ? -32.785 13.631 33.932 1.00 84.69 200 ARG A O 1
ATOM 1575 N N . PRO A 1 201 ? -31.508 13.244 35.751 1.00 80.12 201 PRO A N 1
ATOM 1576 C CA . PRO A 1 201 ? -32.596 12.699 36.552 1.00 80.12 201 PRO A CA 1
ATOM 1577 C C . PRO A 1 201 ? -33.731 13.711 36.720 1.00 80.12 201 PRO A C 1
ATOM 1579 O O . PRO A 1 201 ? -33.521 14.921 36.668 1.00 80.12 201 PRO A O 1
ATOM 1582 N N . LYS A 1 202 ? -34.963 13.233 36.916 1.00 75.31 202 LYS A N 1
ATOM 1583 C CA . LYS A 1 202 ? -36.094 14.136 37.177 1.00 75.31 202 LYS A CA 1
ATOM 1584 C C . LYS A 1 202 ? -35.878 14.859 38.505 1.00 75.31 202 LYS A C 1
ATOM 1586 O O . LYS A 1 202 ? -35.427 14.238 39.465 1.00 75.31 202 LYS A O 1
ATOM 1591 N N . SER A 1 203 ? -36.254 16.135 38.556 1.00 68.06 203 SER A N 1
ATOM 1592 C CA . SER A 1 203 ? -36.258 16.892 39.805 1.00 68.06 203 SER A CA 1
ATOM 1593 C C . SER A 1 203 ? -37.182 16.233 40.833 1.00 68.06 203 SER A C 1
ATOM 1595 O O . SER A 1 203 ? -38.200 15.618 40.491 1.00 68.06 203 SER A O 1
ATOM 1597 N N . CYS A 1 204 ? -36.800 16.335 42.105 1.00 65.69 204 CYS A N 1
ATOM 1598 C CA . CYS A 1 204 ? -37.554 15.756 43.206 1.00 65.69 204 CYS A CA 1
ATOM 1599 C C . CYS A 1 204 ? -38.949 1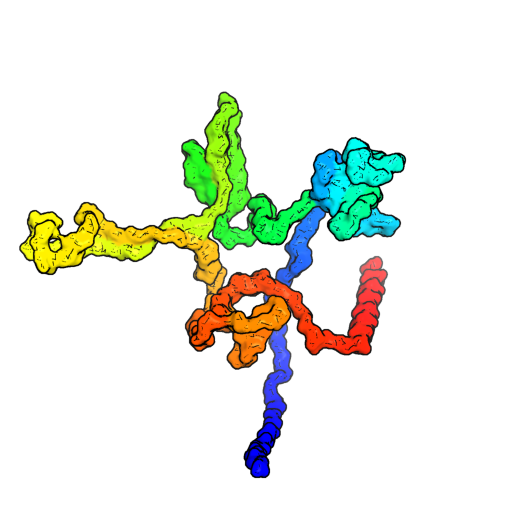6.392 43.297 1.00 65.69 204 CYS A C 1
ATOM 1601 O O . CYS A 1 204 ? -39.083 17.606 43.434 1.00 65.69 204 CYS A O 1
ATOM 1603 N N . VAL A 1 205 ? -39.999 15.564 43.250 1.00 64.44 205 VAL A N 1
ATOM 1604 C CA . VAL A 1 205 ? -41.399 16.021 43.353 1.00 64.44 205 VAL A CA 1
ATOM 1605 C C . VAL A 1 205 ? -41.695 16.615 44.735 1.00 64.44 205 VAL A C 1
ATOM 1607 O O . VAL A 1 205 ? -42.560 17.478 44.855 1.00 64.44 205 VAL A O 1
ATOM 1610 N N . GLU A 1 206 ? -40.975 16.178 45.771 1.00 60.53 206 GLU A N 1
ATOM 1611 C CA . GLU A 1 206 ? -41.165 16.664 47.142 1.00 60.53 206 GLU A CA 1
ATOM 1612 C C . GLU A 1 206 ? -40.528 18.039 47.392 1.00 60.53 206 GLU A C 1
ATOM 1614 O O . GLU A 1 206 ? -40.946 18.736 48.313 1.00 60.53 206 GLU A O 1
ATOM 1619 N N . HIS A 1 207 ? -39.572 18.465 46.556 1.00 61.66 207 HIS A N 1
ATOM 1620 C CA . HIS A 1 207 ? -38.835 19.720 46.737 1.00 61.66 207 HIS A CA 1
ATOM 1621 C C . HIS A 1 207 ? -38.692 20.481 45.408 1.00 61.66 207 HIS A C 1
ATOM 1623 O O . HIS A 1 207 ? -37.589 20.602 44.879 1.00 61.66 207 HIS A O 1
ATOM 1629 N N . PRO A 1 208 ? -39.792 21.011 44.845 1.00 59.38 208 PRO A N 1
ATOM 1630 C CA . PRO A 1 208 ? -39.771 21.678 43.542 1.00 59.38 208 PRO A CA 1
ATOM 1631 C C . PRO A 1 208 ? -39.031 23.026 43.537 1.00 59.38 208 PRO A C 1
ATOM 1633 O O . PRO A 1 208 ? -38.759 23.560 42.466 1.00 59.38 208 PRO A O 1
ATOM 1636 N N . GLU A 1 209 ? -38.733 23.583 44.715 1.00 58.69 209 GLU A N 1
ATOM 1637 C CA . GLU A 1 209 ? -38.206 24.948 44.883 1.00 58.69 209 GLU A CA 1
ATOM 1638 C C . GLU A 1 209 ? -36.732 24.982 45.300 1.00 58.69 209 GLU A C 1
ATOM 1640 O O . GLU A 1 209 ? -36.123 26.049 45.322 1.00 58.69 209 GLU A O 1
ATOM 1645 N N . HIS A 1 210 ? -36.156 23.820 45.612 1.00 54.59 210 HIS A N 1
ATOM 1646 C CA . HIS A 1 210 ? -34.731 23.690 45.857 1.00 54.59 210 HIS A CA 1
ATOM 1647 C C . HIS A 1 210 ? -34.054 23.285 44.547 1.00 54.59 210 HIS A C 1
ATOM 1649 O O . HIS A 1 210 ? -34.382 22.264 43.947 1.00 54.59 210 HIS A O 1
ATOM 1655 N N . ASP A 1 211 ? -33.065 24.074 44.142 1.00 57.38 211 ASP A N 1
ATOM 1656 C CA . ASP A 1 211 ? -32.012 23.720 43.181 1.00 57.38 211 ASP A CA 1
ATOM 1657 C C . ASP A 1 211 ? -31.288 22.404 43.529 1.00 57.38 211 ASP A C 1
ATOM 1659 O O . ASP A 1 211 ? -30.601 21.827 42.689 1.00 57.38 211 ASP A O 1
ATOM 1663 N N . GLY A 1 212 ? -31.566 21.852 44.710 1.00 51.62 212 GLY A N 1
ATOM 1664 C CA . GLY A 1 212 ? -31.366 20.449 45.023 1.00 51.62 212 GLY A CA 1
ATOM 1665 C C . GLY A 1 212 ? -29.994 20.159 45.596 1.00 51.62 212 GLY A C 1
ATOM 1666 O O . 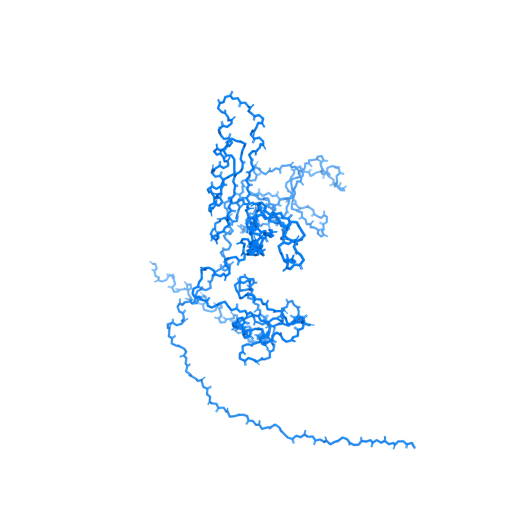GLY A 1 212 ? -29.534 19.032 45.487 1.00 51.62 212 GLY A O 1
ATOM 1667 N N . ASP A 1 213 ? -29.375 21.132 46.258 1.00 53.88 213 ASP A N 1
ATOM 1668 C CA . ASP A 1 213 ? -28.287 20.831 47.177 1.00 53.88 213 ASP A CA 1
ATOM 1669 C C . ASP A 1 213 ? -28.863 20.190 48.458 1.00 53.88 213 ASP A C 1
ATOM 1671 O O . ASP A 1 213 ? -29.682 20.788 49.160 1.00 53.88 213 ASP A O 1
ATOM 1675 N N . ASN A 1 214 ? -28.411 18.969 48.775 1.00 55.00 214 ASN A N 1
ATOM 1676 C CA . ASN A 1 214 ? -28.711 18.197 49.997 1.00 55.00 214 ASN A CA 1
ATOM 1677 C C . ASN A 1 214 ? -30.150 17.667 50.173 1.00 55.00 214 ASN A C 1
ATOM 1679 O O . ASN A 1 214 ? -30.719 17.734 51.265 1.00 55.00 214 ASN A O 1
ATOM 1683 N N . CYS A 1 215 ? -30.741 17.050 49.147 1.00 60.69 215 CYS A N 1
ATOM 1684 C CA . CYS A 1 215 ? -31.881 16.158 49.388 1.00 60.69 215 CYS A CA 1
ATOM 1685 C C . CYS A 1 215 ? -31.385 14.730 49.677 1.00 60.69 215 CYS A C 1
ATOM 1687 O O . CYS A 1 215 ? -31.032 14.011 48.744 1.00 60.69 215 CYS A O 1
ATOM 1689 N N . ASP A 1 216 ? -31.408 14.297 50.944 1.00 60.72 216 ASP A N 1
ATOM 1690 C CA . ASP A 1 216 ? -30.977 12.950 51.390 1.00 60.72 216 ASP A CA 1
ATOM 1691 C C . ASP A 1 216 ? -31.761 11.787 50.739 1.00 60.72 216 ASP A C 1
ATOM 1693 O O . ASP A 1 216 ? -31.392 10.623 50.865 1.00 60.72 216 ASP A O 1
ATOM 1697 N N . ALA A 1 217 ? -32.874 12.085 50.061 1.00 59.69 217 ALA A N 1
ATOM 1698 C CA . ALA A 1 217 ? -33.704 11.104 49.365 1.00 59.69 217 ALA A CA 1
ATOM 1699 C C . ALA A 1 217 ? -33.422 11.024 47.850 1.00 59.69 217 ALA A C 1
ATOM 1701 O O . ALA A 1 217 ? -34.104 10.277 47.146 1.00 59.69 217 ALA A O 1
ATOM 1702 N N . CYS A 1 218 ? -32.485 11.819 47.315 1.00 64.88 218 CYS A N 1
ATOM 1703 C CA . CYS A 1 218 ? -32.282 11.997 45.872 1.00 64.88 218 CYS A CA 1
ATOM 1704 C C . CYS A 1 218 ? -30.801 11.944 45.456 1.00 64.88 218 CYS A C 1
ATOM 1706 O O . CYS A 1 218 ? -30.331 12.815 44.724 1.00 64.88 218 CYS A O 1
ATOM 1708 N N . ASP A 1 219 ? -30.095 10.884 45.858 1.00 69.50 219 ASP A N 1
ATOM 1709 C CA . ASP A 1 219 ? -28.672 10.653 45.550 1.00 69.50 219 ASP A CA 1
ATOM 1710 C C . ASP A 1 219 ? -28.334 10.853 44.062 1.00 69.50 219 ASP A C 1
ATOM 1712 O O . ASP A 1 219 ? -27.391 11.561 43.730 1.00 69.50 219 ASP A O 1
ATOM 1716 N N . ALA A 1 220 ? -29.160 10.336 43.144 1.00 66.81 220 ALA A N 1
ATOM 1717 C CA . ALA A 1 220 ? -28.921 10.471 41.704 1.00 66.81 220 ALA A CA 1
ATOM 1718 C C . ALA A 1 220 ? -29.011 11.922 41.186 1.00 66.81 220 ALA A C 1
ATOM 1720 O O . ALA A 1 220 ? -28.343 12.260 40.213 1.00 66.81 220 ALA A O 1
ATOM 1721 N N . TRP A 1 221 ? -29.843 12.775 41.802 1.00 72.44 221 TRP A N 1
ATOM 1722 C CA . TRP A 1 221 ? -29.888 14.204 41.472 1.00 72.44 221 TRP A CA 1
ATOM 1723 C C . TRP A 1 221 ? -28.647 14.902 42.029 1.00 72.44 221 TRP A C 1
ATOM 1725 O O . TRP A 1 221 ? -27.977 15.595 41.278 1.00 72.44 221 TRP A O 1
ATOM 1735 N N . ASN A 1 222 ? -28.295 14.653 43.294 1.00 69.31 222 ASN A N 1
ATOM 1736 C CA . ASN A 1 222 ? -27.144 15.285 43.952 1.00 69.31 222 ASN A CA 1
ATOM 1737 C C . ASN A 1 222 ? -25.793 14.885 43.322 1.00 69.31 222 ASN A C 1
ATOM 1739 O O . ASN A 1 222 ? -24.837 15.653 43.358 1.00 69.31 222 ASN A O 1
ATOM 1743 N N . GLU A 1 223 ? -25.695 13.681 42.749 1.00 75.69 223 GLU A N 1
ATOM 1744 C CA . GLU A 1 223 ? -24.509 13.205 42.023 1.00 75.69 223 GLU A CA 1
ATOM 1745 C C . GLU A 1 223 ? -24.428 13.740 40.580 1.00 75.69 223 GLU A C 1
ATOM 1747 O O . GLU A 1 223 ? -23.431 13.508 39.886 1.00 75.69 223 GLU A O 1
ATOM 1752 N N . TRP A 1 224 ? -25.449 14.464 40.102 1.00 79.12 224 TRP A N 1
ATOM 1753 C CA . TRP A 1 224 ? -25.452 15.023 38.756 1.00 79.12 224 TRP A CA 1
ATOM 1754 C C . TRP A 1 224 ? -24.418 16.159 38.635 1.00 79.12 224 TRP A C 1
ATOM 1756 O O . TRP A 1 224 ? -24.513 17.153 39.351 1.00 79.12 224 TRP A O 1
ATOM 1766 N N . PRO A 1 225 ? -23.445 16.084 37.706 1.00 76.56 225 PRO A N 1
ATOM 1767 C CA . PRO A 1 225 ? -22.277 16.970 37.740 1.00 76.56 225 PRO A CA 1
ATOM 1768 C C . PRO A 1 225 ? -22.576 18.466 37.574 1.00 76.56 225 PRO A C 1
ATOM 1770 O O . PRO A 1 225 ? -21.808 19.300 38.049 1.00 76.56 225 PRO A O 1
ATOM 1773 N N . ASN A 1 226 ? -23.634 18.814 36.835 1.00 78.00 226 ASN A N 1
ATOM 1774 C CA . ASN A 1 226 ? -24.083 20.194 36.664 1.00 78.00 226 ASN A CA 1
ATOM 1775 C C . ASN A 1 226 ? -25.566 20.227 36.254 1.00 78.00 226 ASN A C 1
ATOM 1777 O O . ASN A 1 226 ? -25.947 19.752 35.180 1.00 78.00 226 ASN A O 1
ATOM 1781 N N . HIS A 1 227 ? -26.392 20.833 37.105 1.00 73.25 227 HIS A N 1
ATOM 1782 C CA . HIS A 1 227 ? -27.843 20.925 36.947 1.00 73.25 227 HIS A CA 1
ATOM 1783 C C . HIS A 1 227 ? -28.306 21.852 35.815 1.00 73.25 227 HIS A C 1
ATOM 1785 O O . HIS A 1 227 ? -29.482 21.806 35.457 1.00 73.25 227 HIS A O 1
ATOM 1791 N N . GLU A 1 228 ? -27.418 22.644 35.212 1.00 78.56 228 GLU A N 1
ATOM 1792 C CA . GLU A 1 228 ? -27.717 23.487 34.048 1.00 78.56 228 GLU A CA 1
ATOM 1793 C C . GLU A 1 228 ? -27.856 22.680 32.747 1.00 78.56 228 GLU A C 1
ATOM 1795 O O . GLU A 1 228 ? -28.466 23.160 31.790 1.00 78.56 228 GLU A O 1
ATOM 1800 N N . PHE A 1 229 ? -27.326 21.452 32.697 1.00 80.06 229 PHE A N 1
ATOM 1801 C CA . PHE A 1 229 ? -27.353 20.615 31.497 1.00 80.06 229 PHE A CA 1
ATOM 1802 C C . PHE A 1 229 ? -28.364 19.470 31.609 1.00 80.06 229 PHE A C 1
ATOM 1804 O O . PHE A 1 229 ? -28.384 18.724 32.587 1.00 80.06 229 PHE A O 1
ATOM 1811 N N . ASP A 1 230 ? -29.167 19.292 30.557 1.00 84.44 230 ASP A N 1
ATOM 1812 C CA . ASP A 1 230 ? -30.201 18.250 30.468 1.00 84.44 230 ASP A CA 1
ATOM 1813 C C . ASP A 1 230 ? -29.647 16.833 30.271 1.00 84.44 230 ASP A C 1
ATOM 1815 O O . ASP A 1 230 ? -30.357 15.853 30.488 1.00 84.44 230 ASP A O 1
ATOM 1819 N N . TYR A 1 231 ? -28.392 16.703 29.844 1.00 86.25 231 TYR A N 1
ATOM 1820 C CA . TYR A 1 231 ? -27.734 15.417 29.651 1.00 86.25 231 TYR A CA 1
ATOM 1821 C C . TYR A 1 231 ? -26.218 15.564 29.766 1.00 86.25 231 TYR A C 1
ATOM 1823 O O . TYR A 1 231 ? -25.651 16.619 29.475 1.00 86.25 231 TYR A O 1
ATOM 1831 N N . THR A 1 232 ? -25.557 14.475 30.135 1.00 85.69 232 THR A N 1
ATOM 1832 C CA . THR A 1 232 ? -24.108 14.315 30.028 1.00 85.69 232 THR A CA 1
ATOM 1833 C C . THR A 1 232 ? -23.822 13.230 28.994 1.00 85.69 232 THR A C 1
ATOM 1835 O O . THR A 1 232 ? -24.653 12.370 28.701 1.00 85.69 232 THR A O 1
ATOM 1838 N N . CYS A 1 233 ? -22.671 13.308 28.337 1.00 87.50 233 CYS A N 1
ATOM 1839 C CA . CYS A 1 233 ? -22.241 12.270 27.407 1.00 87.50 233 CYS A CA 1
ATOM 1840 C C . CYS A 1 233 ? -20.722 12.184 27.387 1.00 87.50 233 CYS A C 1
ATOM 1842 O O . CYS A 1 233 ? -20.022 13.110 27.805 1.00 87.50 233 CYS A O 1
ATOM 1844 N N . ARG A 1 234 ? -20.218 11.064 26.878 1.00 84.88 234 ARG A N 1
ATOM 1845 C CA . ARG A 1 234 ? -18.812 10.896 26.523 1.00 84.88 234 ARG A CA 1
ATOM 1846 C C . ARG A 1 234 ? -18.653 11.020 25.015 1.00 84.88 234 ARG A C 1
ATOM 1848 O O . ARG A 1 234 ? -19.614 10.893 24.259 1.00 84.88 234 ARG A O 1
ATOM 1855 N N . TYR A 1 235 ? -17.426 11.263 24.588 1.00 88.00 235 TYR A N 1
ATOM 1856 C CA . TYR A 1 235 ? -17.076 11.330 23.181 1.00 88.00 235 TYR A CA 1
ATOM 1857 C C . TYR A 1 235 ? -15.983 10.319 22.892 1.00 88.00 235 TYR A C 1
ATOM 1859 O O . TYR A 1 235 ? -14.986 10.270 23.611 1.00 88.00 235 TYR A O 1
ATOM 1867 N N . GLU A 1 236 ? -16.169 9.534 21.839 1.00 80.56 236 GLU A N 1
ATOM 1868 C CA . GLU A 1 236 ? -15.189 8.545 21.403 1.00 80.56 236 GLU A CA 1
ATOM 1869 C C . GLU A 1 236 ? -14.926 8.689 19.898 1.00 80.56 236 GLU A C 1
ATOM 1871 O O . GLU A 1 236 ? -15.820 9.105 19.149 1.00 80.56 236 GLU A O 1
ATOM 1876 N N . PRO A 1 237 ? -13.695 8.406 19.434 1.00 77.94 237 PRO A N 1
ATOM 1877 C CA . PRO A 1 237 ? -13.390 8.389 18.012 1.00 77.94 237 PRO A CA 1
ATOM 1878 C C . PRO A 1 237 ? -13.981 7.132 17.359 1.00 77.94 237 PRO A C 1
ATOM 1880 O O . PRO A 1 237 ? -13.589 6.012 17.678 1.00 77.94 237 PRO A O 1
ATOM 1883 N N . GLU A 1 238 ? -14.879 7.313 16.396 1.00 77.81 238 GLU A N 1
ATOM 1884 C CA . GLU A 1 238 ? -15.416 6.243 15.557 1.00 77.81 238 GLU A CA 1
ATOM 1885 C C . GLU A 1 238 ? -14.654 6.172 14.231 1.00 77.81 238 GLU A C 1
ATOM 1887 O O . GLU A 1 238 ? -14.509 7.162 13.510 1.00 77.81 238 GLU A O 1
ATOM 1892 N N . ALA A 1 239 ? -14.170 4.980 13.895 1.00 69.88 239 ALA A N 1
ATOM 1893 C CA . ALA A 1 239 ? -13.499 4.690 12.637 1.00 69.88 239 ALA A CA 1
ATOM 1894 C C . ALA A 1 239 ? -14.477 4.694 11.450 1.00 69.88 239 ALA A C 1
ATOM 1896 O O . ALA A 1 239 ? -15.349 3.831 11.348 1.00 69.88 239 ALA A O 1
ATOM 1897 N N . LEU A 1 240 ? -14.273 5.587 10.476 1.00 64.69 240 LEU A N 1
ATOM 1898 C CA . LEU A 1 240 ? -15.156 5.677 9.301 1.00 64.69 240 LEU A CA 1
ATOM 1899 C C . LEU A 1 240 ? -14.987 4.506 8.316 1.00 64.69 240 LEU A C 1
ATOM 1901 O O . LEU A 1 240 ? -15.885 4.221 7.529 1.00 64.69 240 LEU A O 1
ATOM 1905 N N . TYR A 1 241 ? -13.866 3.783 8.380 1.00 53.00 241 TYR A N 1
ATOM 1906 C CA . TYR A 1 241 ? -13.619 2.596 7.554 1.00 53.00 241 TYR A CA 1
ATOM 1907 C C . TYR A 1 241 ? -14.411 1.360 8.012 1.00 53.00 241 TYR A C 1
ATOM 1909 O O . TYR A 1 241 ? -14.592 0.433 7.224 1.00 53.00 241 TYR A O 1
ATOM 1917 N N . ALA A 1 242 ? -14.915 1.340 9.251 1.00 38.50 242 ALA A N 1
ATOM 1918 C CA . ALA A 1 242 ? -15.679 0.213 9.790 1.00 38.50 242 ALA A CA 1
ATOM 1919 C C . ALA A 1 242 ? -17.143 0.187 9.305 1.00 38.50 242 ALA A C 1
ATOM 1921 O O . ALA A 1 242 ? -17.761 -0.876 9.261 1.00 38.50 242 ALA A O 1
ATOM 1922 N N . VAL A 1 243 ? -17.692 1.330 8.873 1.00 37.75 243 VAL A N 1
ATOM 1923 C CA . VAL A 1 243 ? -19.099 1.445 8.437 1.00 37.75 243 VAL A CA 1
ATOM 1924 C C . VAL A 1 243 ? -19.341 0.802 7.061 1.00 37.75 243 VAL A C 1
ATOM 1926 O O . VAL A 1 243 ? -20.447 0.347 6.772 1.00 37.75 243 VAL A O 1
ATOM 1929 N N . LEU A 1 244 ? -18.301 0.642 6.235 1.00 43.09 244 LEU A N 1
ATOM 1930 C CA . LEU A 1 244 ? -18.406 -0.040 4.936 1.00 43.09 244 LEU A CA 1
ATOM 1931 C C . LEU A 1 244 ? -18.563 -1.565 5.055 1.00 43.09 244 LEU A C 1
ATOM 1933 O O . LEU A 1 244 ? -18.914 -2.208 4.072 1.00 43.09 244 LEU A O 1
ATOM 1937 N N . ALA A 1 245 ? -18.360 -2.149 6.241 1.00 40.78 245 ALA A N 1
ATOM 1938 C CA . ALA A 1 245 ? -18.671 -3.557 6.472 1.00 40.78 245 ALA A CA 1
ATOM 1939 C C . ALA A 1 245 ? -20.175 -3.815 6.674 1.00 40.78 245 ALA A C 1
ATOM 1941 O O . ALA A 1 245 ? -20.582 -4.963 6.602 1.00 40.78 245 ALA A O 1
ATOM 1942 N N . ASN A 1 246 ? -20.994 -2.784 6.926 1.00 38.81 246 ASN A N 1
ATOM 1943 C CA . ASN A 1 246 ? -22.394 -2.969 7.329 1.00 38.81 246 ASN A CA 1
ATOM 1944 C C . ASN A 1 246 ? -23.434 -2.303 6.417 1.00 38.81 246 ASN A C 1
ATOM 1946 O O . ASN A 1 246 ? -24.623 -2.522 6.630 1.00 38.81 246 ASN A O 1
ATOM 1950 N N . ALA A 1 247 ? -23.038 -1.471 5.446 1.00 38.34 247 ALA A N 1
ATOM 1951 C CA . ALA A 1 247 ? -23.996 -0.574 4.790 1.00 38.34 247 ALA A CA 1
ATOM 1952 C C . ALA A 1 247 ? -24.348 -0.893 3.328 1.00 38.34 247 ALA A C 1
ATOM 1954 O O . ALA A 1 247 ? -25.376 -0.410 2.866 1.00 38.34 247 ALA A O 1
ATOM 1955 N N . GLU A 1 248 ? -23.570 -1.685 2.587 1.00 38.81 248 GLU A N 1
ATOM 1956 C CA . GLU A 1 248 ? -23.835 -1.871 1.148 1.00 38.81 248 GLU A CA 1
ATOM 1957 C C . GLU A 1 248 ? -23.572 -3.297 0.657 1.00 38.81 248 GLU A C 1
ATOM 1959 O O . GLU A 1 248 ? -22.847 -3.508 -0.307 1.00 38.81 248 GLU A O 1
ATOM 1964 N N . ASP A 1 249 ? -24.196 -4.290 1.285 1.00 37.97 249 ASP A N 1
ATOM 1965 C CA . ASP A 1 249 ? -24.719 -5.410 0.507 1.00 37.97 249 ASP A CA 1
ATOM 1966 C C . ASP A 1 249 ? -25.822 -6.112 1.296 1.00 37.97 249 ASP A C 1
ATOM 1968 O O . ASP A 1 249 ? -25.700 -6.350 2.495 1.00 37.97 249 ASP A O 1
ATOM 1972 N N . GLY A 1 250 ? -26.884 -6.541 0.622 1.00 40.47 250 GLY A N 1
ATOM 1973 C CA . GLY A 1 250 ? -27.811 -7.536 1.176 1.00 40.47 250 GLY A CA 1
ATOM 1974 C C . GLY A 1 250 ? -27.162 -8.923 1.341 1.00 40.47 250 GLY A C 1
ATOM 1975 O O . GLY A 1 250 ? -27.873 -9.917 1.477 1.00 40.47 250 GLY A O 1
ATOM 1976 N N . GLY A 1 251 ? -25.830 -9.009 1.270 1.00 43.97 251 GLY A N 1
ATOM 1977 C CA . GLY A 1 251 ? -25.024 -10.188 1.523 1.00 43.97 251 GLY A CA 1
ATOM 1978 C C . GLY A 1 251 ? -24.705 -10.282 3.009 1.00 43.97 251 GLY A C 1
ATOM 1979 O O . GLY A 1 251 ? -24.168 -9.353 3.599 1.00 43.97 251 GLY A O 1
ATOM 1980 N N . ALA A 1 252 ? -25.060 -11.407 3.623 1.00 53.78 252 ALA A N 1
ATOM 1981 C CA . ALA A 1 252 ? -24.830 -11.657 5.038 1.00 53.78 252 ALA A CA 1
ATOM 1982 C C . ALA A 1 252 ? -23.384 -11.320 5.457 1.00 53.78 252 ALA A C 1
ATOM 1984 O O . ALA A 1 252 ? -22.431 -11.729 4.791 1.00 53.78 252 ALA A O 1
ATOM 1985 N N . ASN A 1 253 ? -23.231 -10.620 6.585 1.00 78.31 253 ASN A N 1
ATOM 1986 C CA . ASN A 1 253 ? -21.951 -10.427 7.264 1.00 78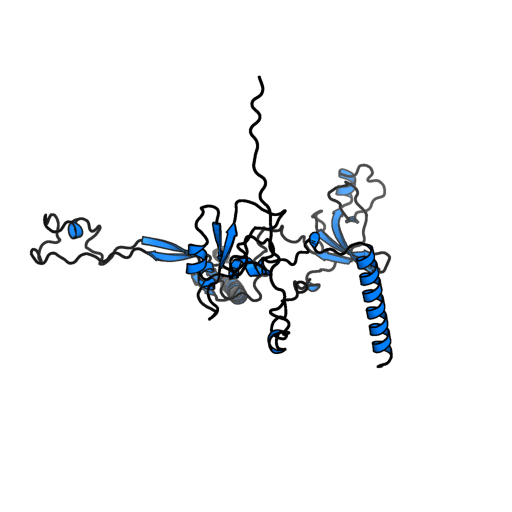.31 253 ASN A CA 1
ATOM 1987 C C . ASN A 1 253 ? -21.398 -11.785 7.699 1.00 78.31 253 ASN A C 1
ATOM 1989 O O . ASN A 1 253 ? -21.733 -12.303 8.768 1.00 78.31 253 ASN A O 1
ATOM 1993 N N . LEU A 1 254 ? -20.596 -12.382 6.824 1.00 91.81 254 LEU A N 1
ATOM 1994 C CA . LEU A 1 254 ? -19.945 -13.656 7.063 1.00 91.81 254 LEU A CA 1
ATOM 1995 C C . LEU A 1 254 ? -18.523 -13.442 7.576 1.00 91.81 254 LEU A C 1
ATOM 1997 O O . LEU A 1 254 ? -17.845 -12.465 7.243 1.00 91.81 254 LEU A O 1
ATOM 2001 N N . TYR A 1 255 ? -18.073 -14.404 8.365 1.00 93.75 255 TYR A N 1
ATOM 2002 C CA . TYR A 1 255 ? -16.790 -14.415 9.031 1.00 93.75 255 TYR A CA 1
ATOM 2003 C C . TYR A 1 255 ? -16.065 -15.730 8.770 1.00 93.75 255 TYR A C 1
ATOM 2005 O O . TYR A 1 255 ? -16.667 -16.807 8.739 1.00 93.75 255 TYR A O 1
ATOM 2013 N N . TYR A 1 256 ? -14.749 -15.635 8.634 1.00 95.12 256 TYR A N 1
ATOM 2014 C CA . TYR A 1 256 ? -13.846 -16.764 8.778 1.00 95.12 256 TYR A CA 1
ATOM 2015 C C . TYR A 1 256 ? -13.403 -16.868 10.235 1.00 95.12 256 TYR A C 1
ATOM 2017 O O . TYR A 1 256 ? -13.202 -15.856 10.907 1.00 95.12 256 TYR A O 1
ATOM 2025 N N . VAL A 1 257 ? -13.193 -18.092 10.711 1.00 95.50 257 VAL A N 1
ATOM 2026 C CA . VAL A 1 257 ? -12.592 -18.339 12.025 1.00 95.50 257 VAL A CA 1
ATOM 2027 C C . VAL A 1 257 ? -11.189 -18.888 11.816 1.00 95.50 257 VAL A C 1
ATOM 2029 O O . VAL A 1 257 ? -11.014 -19.908 11.153 1.00 95.50 257 VAL A O 1
ATOM 2032 N N . GLN A 1 258 ? -10.190 -18.192 12.345 1.00 96.19 258 GLN A N 1
ATOM 2033 C CA . GLN A 1 258 ? -8.788 -18.585 12.308 1.00 96.19 258 GLN A CA 1
ATOM 2034 C C . GLN A 1 258 ? -8.397 -19.250 13.625 1.00 96.19 258 GLN A C 1
ATOM 2036 O O . GLN A 1 258 ? -8.688 -18.709 14.684 1.00 96.19 258 GLN A O 1
ATOM 2041 N N . ASP A 1 259 ? -7.643 -20.341 13.560 1.00 94.69 259 ASP A N 1
ATOM 2042 C CA . ASP A 1 259 ? -6.884 -20.859 14.698 1.00 94.69 259 ASP A CA 1
ATOM 2043 C C . ASP A 1 259 ? -5.458 -20.300 14.663 1.00 94.69 259 ASP A C 1
ATOM 2045 O O . ASP A 1 259 ? -4.683 -20.580 13.744 1.00 94.69 259 ASP A O 1
ATOM 2049 N N . THR A 1 260 ? -5.098 -19.492 15.659 1.00 94.62 260 THR A N 1
ATOM 2050 C CA . THR A 1 260 ? -3.792 -18.825 15.715 1.00 94.62 260 THR A CA 1
ATOM 2051 C C . THR A 1 260 ? -2.692 -19.661 16.367 1.00 94.62 260 THR A C 1
ATOM 2053 O O . THR A 1 260 ? -1.577 -19.165 16.517 1.00 94.62 260 THR A O 1
ATOM 2056 N N . ARG A 1 261 ? -2.959 -20.908 16.785 1.00 91.88 261 ARG A N 1
ATOM 2057 C CA . ARG A 1 261 ? -1.952 -21.760 17.455 1.00 91.88 261 ARG A CA 1
ATOM 2058 C C . ARG A 1 261 ? -0.841 -22.223 16.526 1.00 91.88 261 ARG A C 1
ATOM 2060 O O . ARG A 1 261 ? 0.238 -22.571 16.997 1.00 91.88 261 ARG A O 1
ATOM 2067 N N . SER A 1 262 ? -1.109 -22.284 15.225 1.00 87.25 262 SER A N 1
ATOM 2068 C CA . SER A 1 262 ? -0.141 -22.772 14.249 1.00 87.25 262 SER A CA 1
ATOM 2069 C C . SER A 1 262 ? -0.376 -22.200 12.857 1.00 87.25 262 SER A C 1
ATOM 2071 O O . SER A 1 262 ? -1.488 -21.815 12.492 1.00 87.25 262 SER A O 1
ATOM 2073 N N . PHE A 1 263 ? 0.699 -22.198 12.077 1.00 89.00 263 PHE A N 1
ATOM 2074 C CA . PHE A 1 263 ? 0.710 -21.864 10.660 1.00 89.00 263 PHE A CA 1
ATOM 2075 C C . PHE A 1 263 ? 1.261 -23.055 9.880 1.00 89.00 263 PHE A C 1
ATOM 2077 O O . PHE A 1 263 ? 2.139 -23.771 10.370 1.00 89.00 263 PHE A O 1
ATOM 2084 N N . VAL A 1 264 ? 0.781 -23.248 8.653 1.00 85.69 264 VAL A N 1
ATOM 2085 C CA . VAL A 1 264 ? 1.374 -24.204 7.710 1.00 85.69 264 VAL A CA 1
ATOM 2086 C C . VAL A 1 264 ? 2.211 -23.409 6.716 1.00 85.69 264 VAL A C 1
ATOM 2088 O O . VAL A 1 264 ? 1.692 -22.808 5.773 1.00 85.69 264 VAL A O 1
ATOM 2091 N N . GLY A 1 265 ? 3.517 -23.334 6.979 1.00 86.31 265 GLY A N 1
ATOM 2092 C CA . GLY A 1 265 ? 4.400 -22.389 6.295 1.00 86.31 265 GLY A CA 1
ATOM 2093 C C . GLY A 1 265 ? 3.933 -20.953 6.542 1.00 86.31 265 GLY A C 1
ATOM 2094 O O . GLY A 1 265 ? 3.856 -20.517 7.686 1.00 86.31 265 GLY A O 1
ATOM 2095 N N . ASN A 1 266 ? 3.567 -20.246 5.471 1.00 85.69 266 ASN A N 1
ATOM 2096 C CA . ASN A 1 266 ? 3.040 -18.876 5.536 1.00 85.69 266 ASN A CA 1
ATOM 2097 C C . ASN A 1 266 ? 1.501 -18.806 5.570 1.00 85.69 266 ASN A C 1
ATOM 2099 O O . ASN A 1 266 ? 0.941 -17.711 5.539 1.00 85.69 266 ASN A O 1
ATOM 2103 N N . CYS A 1 267 ? 0.803 -19.946 5.579 1.00 89.00 267 CYS A N 1
ATOM 2104 C CA . CYS A 1 267 ? -0.654 -19.977 5.487 1.00 89.00 267 CYS A CA 1
ATOM 2105 C C . CYS A 1 267 ? -1.301 -19.986 6.881 1.00 89.00 267 CYS A C 1
ATOM 2107 O O . CYS A 1 267 ? -0.962 -20.856 7.694 1.00 89.00 267 CYS A O 1
ATOM 2109 N N . PRO A 1 268 ? -2.256 -19.076 7.157 1.00 92.62 268 PRO A N 1
ATOM 2110 C CA . PRO A 1 268 ? -3.120 -19.178 8.324 1.00 92.62 268 PRO A CA 1
ATOM 2111 C C . PRO A 1 268 ? -3.957 -20.457 8.293 1.00 92.62 268 PRO A C 1
ATOM 2113 O O . PRO A 1 268 ? -4.295 -20.972 7.225 1.00 92.62 268 PRO A O 1
ATOM 2116 N N . THR A 1 269 ? -4.323 -20.926 9.480 1.00 94.56 269 THR A N 1
ATOM 2117 C CA . THR A 1 269 ? -5.185 -22.089 9.662 1.00 94.56 269 THR A CA 1
ATOM 2118 C C . THR A 1 269 ? -6.614 -21.622 9.922 1.00 94.56 269 THR A C 1
ATOM 2120 O O . THR A 1 269 ? -6.862 -20.879 10.869 1.00 94.56 269 THR A O 1
ATOM 2123 N N . TRP A 1 270 ? -7.557 -22.050 9.093 1.00 95.12 270 TRP A N 1
ATOM 2124 C CA . TRP A 1 270 ? -8.964 -21.656 9.126 1.00 95.12 270 TRP A CA 1
ATOM 2125 C C . TRP A 1 270 ? -9.852 -22.822 9.537 1.00 95.12 270 TRP A C 1
ATOM 2127 O O . TRP A 1 270 ? -9.559 -23.978 9.233 1.00 95.12 270 TRP A O 1
ATOM 2137 N N . TRP A 1 271 ? -10.976 -22.528 10.177 1.00 94.75 271 TRP A N 1
ATOM 2138 C CA . TRP A 1 271 ? -12.025 -23.509 10.409 1.00 94.75 271 TRP A CA 1
ATOM 2139 C C . TRP A 1 271 ? -12.704 -23.850 9.076 1.00 94.75 271 TRP A C 1
ATOM 2141 O O . TRP A 1 271 ? -13.264 -22.982 8.405 1.00 94.75 271 TRP A O 1
ATOM 2151 N N . GLY A 1 272 ? -12.622 -25.111 8.663 1.00 93.19 272 GLY A N 1
ATOM 2152 C CA . GLY A 1 272 ? -13.135 -25.597 7.386 1.00 93.19 272 GLY A CA 1
ATOM 2153 C C . GLY A 1 272 ? -14.658 -25.568 7.314 1.00 93.19 272 GLY A C 1
ATOM 2154 O O . GLY A 1 272 ? -15.342 -25.581 8.339 1.00 93.19 272 GLY A O 1
ATOM 2155 N N . LYS A 1 273 ? -15.199 -25.542 6.093 1.00 89.75 273 LYS A N 1
ATOM 2156 C CA . LYS A 1 273 ? -16.646 -25.643 5.835 1.00 89.75 273 LYS A CA 1
ATOM 2157 C C . LYS A 1 273 ? -17.255 -26.913 6.439 1.00 89.75 273 LYS A C 1
ATOM 2159 O O . LYS A 1 273 ? -16.574 -27.931 6.574 1.00 89.75 273 LYS A O 1
ATOM 2164 N N . ASP A 1 274 ? -18.540 -26.863 6.781 1.00 81.31 274 ASP A N 1
ATOM 2165 C CA . ASP A 1 274 ? -19.297 -27.984 7.365 1.00 81.31 274 ASP A CA 1
ATOM 2166 C C . ASP A 1 274 ? -18.624 -28.620 8.600 1.00 81.31 274 ASP A C 1
ATOM 2168 O O . ASP A 1 274 ? -18.726 -29.829 8.813 1.00 81.31 274 ASP A O 1
ATOM 2172 N N . PHE A 1 275 ? -17.888 -27.833 9.395 1.00 73.75 275 PHE A N 1
ATOM 2173 C CA . PHE A 1 275 ? -17.127 -28.308 10.561 1.00 73.75 275 PHE A CA 1
ATOM 2174 C C . PHE A 1 275 ? -16.063 -29.379 10.237 1.00 73.75 275 PHE A C 1
ATOM 2176 O O . PHE A 1 275 ? -15.699 -30.185 11.098 1.00 73.75 275 PHE A O 1
ATOM 2183 N N . ARG A 1 276 ? -15.527 -29.399 9.008 1.00 79.69 276 ARG A N 1
ATOM 2184 C CA . ARG A 1 276 ? -14.526 -30.383 8.548 1.00 79.69 276 ARG A CA 1
ATOM 2185 C C . ARG A 1 276 ? -13.093 -30.038 8.969 1.00 79.69 276 ARG A C 1
ATOM 2187 O O . ARG A 1 276 ? -12.183 -30.030 8.146 1.00 79.69 276 ARG A O 1
ATOM 2194 N N . GLY A 1 277 ? -12.885 -29.797 10.262 1.00 86.38 277 GLY A N 1
ATOM 2195 C CA . GLY A 1 277 ? -11.557 -29.560 10.832 1.00 86.38 277 GLY A CA 1
ATOM 2196 C C . GLY A 1 277 ? -10.897 -28.280 10.320 1.00 86.38 277 GLY A C 1
ATOM 2197 O O . GLY A 1 277 ? -11.576 -27.299 10.032 1.00 86.38 277 GLY A O 1
ATOM 2198 N N . TYR A 1 278 ? -9.568 -28.289 10.248 1.00 91.44 278 TYR A N 1
ATOM 2199 C CA . TYR A 1 278 ? -8.764 -27.119 9.911 1.00 91.44 278 TYR A CA 1
ATOM 2200 C C . TYR A 1 278 ? -8.226 -27.187 8.482 1.00 91.44 278 TYR A C 1
ATOM 2202 O O . TYR A 1 278 ? -7.738 -28.231 8.051 1.00 91.44 278 TYR A O 1
ATOM 2210 N N . VAL A 1 279 ? -8.274 -26.064 7.770 1.00 92.19 279 VAL A N 1
ATOM 2211 C CA . VAL A 1 279 ? -7.816 -25.926 6.381 1.00 92.19 279 VAL A CA 1
ATOM 2212 C C . VAL A 1 279 ? -6.946 -24.687 6.224 1.00 92.19 279 VAL A C 1
ATOM 2214 O O . VAL A 1 279 ? -7.103 -23.707 6.940 1.00 92.19 279 VAL A O 1
ATOM 2217 N N . THR A 1 280 ? -6.030 -24.698 5.266 1.00 90.56 280 THR A N 1
ATOM 2218 C CA . THR A 1 280 ? -5.153 -23.550 4.963 1.00 90.56 280 THR A CA 1
ATOM 2219 C C . THR A 1 280 ? -5.613 -22.788 3.724 1.00 90.56 280 THR A C 1
ATOM 2221 O O . THR A 1 280 ? -5.321 -21.604 3.557 1.00 90.56 280 THR A O 1
ATOM 2224 N N . ARG A 1 281 ? -6.377 -23.457 2.855 1.00 89.00 281 ARG A N 1
ATOM 2225 C CA . ARG A 1 281 ? -6.962 -22.879 1.648 1.00 89.00 281 ARG A CA 1
ATOM 2226 C C . ARG A 1 281 ? -8.233 -22.129 2.006 1.00 89.00 281 ARG A C 1
ATOM 2228 O O . ARG A 1 281 ? -9.197 -22.717 2.487 1.00 89.00 281 ARG A O 1
ATOM 2235 N N . ILE A 1 282 ? -8.249 -20.836 1.706 1.00 90.31 282 ILE A N 1
ATOM 2236 C CA . ILE A 1 282 ? -9.391 -19.973 2.024 1.00 90.31 282 ILE A CA 1
ATOM 2237 C C . ILE A 1 282 ? -10.678 -20.398 1.293 1.00 90.31 282 ILE A C 1
ATOM 2239 O O . ILE A 1 282 ? -11.763 -20.250 1.834 1.00 90.31 282 ILE A O 1
ATOM 2243 N N . ASP A 1 283 ? -10.566 -21.023 0.115 1.00 88.62 283 ASP A N 1
ATOM 2244 C CA . ASP A 1 283 ? -11.710 -21.571 -0.639 1.00 88.62 283 ASP A CA 1
ATOM 2245 C C . ASP A 1 283 ? -12.380 -22.778 0.040 1.00 88.62 283 ASP A C 1
ATOM 2247 O O . ASP A 1 283 ? -13.497 -23.168 -0.304 1.00 88.62 283 ASP A O 1
ATOM 2251 N N . GLU A 1 284 ? -11.679 -23.407 0.981 1.00 89.94 284 GLU A N 1
ATOM 2252 C CA . GLU A 1 284 ? -12.172 -24.542 1.759 1.00 89.94 284 GLU A CA 1
ATOM 2253 C C . GLU A 1 284 ? -12.613 -24.116 3.167 1.00 89.94 284 GLU A C 1
ATOM 2255 O O . GLU A 1 284 ? -13.275 -24.891 3.868 1.00 89.94 284 GLU A O 1
ATOM 2260 N N . ALA A 1 285 ? -12.274 -22.886 3.573 1.00 93.75 285 ALA A N 1
ATOM 2261 C CA . ALA A 1 285 ? -12.662 -22.309 4.849 1.00 93.75 285 ALA A CA 1
ATOM 2262 C C . ALA A 1 285 ? -14.177 -22.077 4.902 1.00 93.75 285 ALA A C 1
ATOM 2264 O O . ALA A 1 285 ? -14.820 -21.725 3.910 1.00 93.75 285 ALA A O 1
ATOM 2265 N N . GLY A 1 286 ? -14.762 -22.295 6.077 1.00 93.56 286 GLY A N 1
ATOM 2266 C CA . GLY A 1 286 ? -16.174 -22.033 6.305 1.00 93.56 286 GLY A CA 1
ATOM 2267 C C . GLY A 1 286 ? -16.432 -20.538 6.451 1.00 93.56 286 GLY A C 1
ATOM 2268 O O . GLY A 1 286 ? -15.691 -19.841 7.144 1.00 93.56 286 GLY A O 1
ATOM 2269 N N . LYS A 1 287 ? -17.495 -20.063 5.801 1.00 93.62 287 LYS A N 1
ATOM 2270 C CA . LYS A 1 287 ? -18.033 -18.715 5.972 1.00 93.62 287 LYS A CA 1
ATOM 2271 C C . LYS A 1 287 ? -19.232 -18.805 6.906 1.00 93.62 287 LYS A C 1
ATOM 2273 O O . LYS A 1 287 ? -20.224 -19.437 6.554 1.00 93.62 287 LYS A O 1
ATOM 2278 N N . TYR A 1 288 ? -19.118 -18.204 8.079 1.00 92.25 288 TYR A N 1
ATOM 2279 C CA . TYR A 1 288 ? -20.085 -18.338 9.164 1.00 92.25 288 TYR A CA 1
ATOM 2280 C C . TYR A 1 288 ? -20.748 -17.001 9.456 1.00 92.25 288 TYR A C 1
ATOM 2282 O O . TYR A 1 288 ? -20.102 -15.962 9.368 1.00 92.25 288 TYR A O 1
ATOM 2290 N N . THR A 1 289 ? -22.022 -17.005 9.829 1.00 91.81 289 THR A N 1
ATOM 2291 C CA . THR A 1 289 ? -22.639 -15.812 10.428 1.00 91.81 289 THR A CA 1
ATOM 2292 C C . THR A 1 289 ? -21.920 -15.437 11.729 1.00 91.81 289 THR A C 1
ATOM 2294 O O . THR A 1 289 ? -21.220 -16.266 12.312 1.00 91.81 289 THR A O 1
ATOM 2297 N N . HIS A 1 290 ? -22.098 -14.205 12.214 1.00 88.56 290 HIS A N 1
ATOM 2298 C CA . HIS A 1 290 ? -21.495 -13.766 13.480 1.00 88.56 290 HIS A CA 1
ATOM 2299 C C . HIS A 1 290 ? -21.807 -14.730 14.639 1.00 88.56 290 HIS A C 1
ATOM 2301 O O . HIS A 1 290 ? -20.901 -15.172 15.337 1.00 88.56 290 HIS A O 1
ATOM 2307 N N . GLU A 1 291 ? -23.074 -15.130 14.792 1.00 88.75 291 GLU A N 1
ATOM 2308 C CA . GLU A 1 291 ? -23.499 -16.056 15.849 1.00 88.75 291 GLU A CA 1
ATOM 2309 C C . GLU A 1 291 ? -22.847 -17.440 15.723 1.00 88.75 291 GLU A C 1
ATOM 2311 O O . GLU A 1 291 ? -22.483 -18.067 16.718 1.00 88.75 291 GLU A O 1
ATOM 2316 N N . GLU A 1 292 ? -22.717 -17.961 14.502 1.00 89.88 292 GLU A N 1
ATOM 2317 C CA . GLU A 1 292 ? -22.054 -19.243 14.262 1.00 89.88 292 GLU A CA 1
ATOM 2318 C C . GLU A 1 292 ? -20.557 -19.156 14.544 1.00 89.88 292 GLU A C 1
ATOM 2320 O O . GLU A 1 292 ? -20.001 -20.056 15.174 1.00 89.88 292 GLU A O 1
ATOM 2325 N N . ALA A 1 293 ? -19.916 -18.066 14.126 1.00 91.00 293 ALA A N 1
ATOM 2326 C CA . ALA A 1 293 ? -18.509 -17.819 14.384 1.00 91.00 293 ALA A CA 1
ATOM 2327 C C . ALA A 1 293 ? -18.232 -17.669 15.888 1.00 91.00 293 ALA A C 1
ATOM 2329 O O . ALA A 1 293 ? -17.301 -18.297 16.381 1.00 91.00 293 ALA A O 1
ATOM 2330 N N . GLU A 1 294 ? -19.077 -16.965 16.648 1.00 91.44 294 GLU A N 1
ATOM 2331 C CA . GLU A 1 294 ? -18.996 -16.904 18.117 1.00 91.44 294 GLU A CA 1
ATOM 2332 C C . GLU A 1 294 ? -19.132 -18.286 18.769 1.00 91.44 294 GLU A C 1
ATOM 2334 O O . GLU A 1 294 ? -18.410 -18.608 19.712 1.00 91.44 294 GLU A O 1
ATOM 2339 N N . ARG A 1 295 ? -20.015 -19.153 18.251 1.00 90.81 295 ARG A N 1
ATOM 2340 C CA . ARG A 1 295 ? -20.131 -20.537 18.746 1.00 90.81 295 ARG A CA 1
ATOM 2341 C C . ARG A 1 295 ? -18.888 -21.372 18.451 1.00 90.81 295 ARG A C 1
ATOM 2343 O O . ARG A 1 295 ? -18.622 -22.313 19.202 1.00 90.81 295 ARG A O 1
ATOM 2350 N N . ILE A 1 296 ? -18.173 -21.088 17.363 1.00 90.25 296 ILE A N 1
ATOM 2351 C CA . ILE A 1 296 ? -16.930 -21.779 16.995 1.00 90.25 296 ILE A CA 1
ATOM 2352 C C . ILE A 1 296 ? -15.753 -21.234 17.817 1.00 90.25 296 ILE A C 1
ATOM 2354 O O . ILE A 1 296 ? -14.958 -22.036 18.307 1.00 90.25 296 ILE A O 1
ATOM 2358 N N . CYS A 1 297 ? -15.681 -19.916 18.025 1.00 90.31 297 CYS A N 1
ATOM 2359 C CA . CYS A 1 297 ? -14.646 -19.209 18.783 1.00 90.31 297 CYS A CA 1
ATOM 2360 C C . CYS A 1 297 ? -14.750 -19.462 20.296 1.00 90.31 297 CYS A C 1
ATOM 2362 O O . CYS A 1 297 ? -15.081 -18.578 21.083 1.00 90.31 297 CYS A O 1
ATOM 2364 N N . LYS A 1 298 ? -14.468 -20.695 20.723 1.00 89.62 298 LYS A N 1
ATOM 2365 C CA . LYS A 1 298 ? -14.503 -21.089 22.141 1.00 89.62 298 LYS A CA 1
ATOM 2366 C C . LYS A 1 298 ? -13.161 -20.921 22.839 1.00 89.62 298 LYS A C 1
ATOM 2368 O O . LYS A 1 298 ? -13.097 -21.069 24.059 1.00 89.62 298 LYS A O 1
ATOM 2373 N N . ARG A 1 299 ? -12.086 -20.696 22.083 1.00 87.50 299 ARG A N 1
ATOM 2374 C CA . ARG A 1 299 ? -10.724 -20.569 22.602 1.00 87.50 299 ARG A CA 1
ATOM 2375 C C . ARG A 1 299 ? -10.226 -19.145 22.405 1.00 87.50 299 ARG A C 1
ATOM 2377 O O . ARG A 1 299 ? -10.594 -18.468 21.456 1.00 87.50 299 ARG A O 1
ATOM 2384 N N . ASP A 1 300 ? -9.313 -18.735 23.272 1.00 91.31 300 ASP A N 1
ATOM 2385 C CA . ASP A 1 300 ? -8.545 -17.485 23.175 1.00 91.31 300 ASP A CA 1
ATOM 2386 C C . ASP A 1 300 ? -7.700 -17.374 21.892 1.00 91.31 300 ASP A C 1
ATOM 2388 O O . ASP A 1 300 ? -7.307 -16.287 21.469 1.00 91.31 300 ASP A O 1
ATOM 2392 N N . THR A 1 301 ? -7.422 -18.519 21.278 1.00 91.19 301 THR A N 1
ATOM 2393 C CA . THR A 1 301 ? -6.658 -18.676 20.040 1.00 91.19 301 THR A CA 1
ATOM 2394 C C . THR A 1 301 ? -7.524 -18.692 18.784 1.00 91.19 301 THR A C 1
ATOM 2396 O O . THR A 1 301 ? -6.982 -18.659 17.680 1.00 91.19 301 THR A O 1
ATOM 2399 N N . ASP A 1 302 ? -8.850 -18.710 18.928 1.00 93.75 302 ASP A N 1
ATOM 2400 C CA . ASP A 1 302 ? -9.763 -18.593 17.800 1.00 93.75 302 ASP A CA 1
ATOM 2401 C C . ASP A 1 302 ? -10.016 -17.101 17.521 1.00 93.75 302 ASP A C 1
ATOM 2403 O O . ASP A 1 302 ? -10.498 -16.361 18.380 1.00 93.75 302 ASP A O 1
ATOM 2407 N N . LYS A 1 303 ? -9.680 -16.632 16.316 1.00 94.19 303 LYS A N 1
ATOM 2408 C CA . LYS A 1 303 ? -9.917 -15.248 15.885 1.00 94.19 303 LYS A CA 1
ATOM 2409 C C . LYS A 1 303 ? -10.932 -15.195 14.762 1.00 94.19 303 LYS A C 1
ATOM 2411 O O . LYS A 1 303 ? -10.761 -15.824 13.720 1.00 94.19 303 LYS A O 1
ATOM 2416 N N . MET A 1 304 ? -11.967 -14.397 14.970 1.00 94.19 304 MET A N 1
ATOM 2417 C CA . MET A 1 304 ? -12.989 -14.132 13.972 1.00 94.19 304 MET A CA 1
ATOM 2418 C C . MET A 1 304 ? -12.549 -12.988 13.053 1.00 94.19 304 MET A C 1
ATOM 2420 O O . MET A 1 304 ? -12.147 -11.925 13.525 1.00 94.19 304 MET A O 1
ATOM 2424 N N . TRP A 1 305 ? -12.654 -13.198 11.744 1.00 93.44 305 TRP A N 1
ATOM 2425 C CA . TRP A 1 305 ? -12.270 -12.229 10.722 1.00 93.44 305 TRP A CA 1
ATOM 2426 C C . TRP A 1 305 ? -13.410 -12.012 9.731 1.00 93.44 305 TRP A C 1
ATOM 2428 O O . TRP A 1 305 ? -13.901 -12.994 9.174 1.00 93.44 305 TRP A O 1
ATOM 2438 N N . PRO A 1 306 ? -13.820 -10.764 9.448 1.00 92.00 306 PRO A N 1
ATOM 2439 C CA . PRO A 1 306 ? -14.813 -10.501 8.411 1.00 92.00 306 PRO A CA 1
ATOM 2440 C C . PRO A 1 306 ? -14.350 -11.047 7.056 1.00 92.00 306 PRO A C 1
ATOM 2442 O O . PRO A 1 306 ? -13.219 -10.786 6.634 1.00 92.00 306 PRO A O 1
ATOM 2445 N N . CYS A 1 307 ? -15.215 -11.767 6.335 1.00 89.75 307 CYS A N 1
ATOM 2446 C CA . CYS A 1 307 ? -14.878 -12.264 4.997 1.00 89.75 307 CYS A CA 1
ATOM 2447 C C . CYS A 1 307 ? -14.506 -11.114 4.053 1.00 89.75 307 CYS A C 1
ATOM 2449 O O . CYS A 1 307 ? -13.552 -11.240 3.293 1.00 89.75 307 CYS A O 1
ATOM 2451 N N . SER A 1 308 ? -15.184 -9.968 4.170 1.00 83.00 308 SER A N 1
ATOM 2452 C CA . SER A 1 308 ? -14.892 -8.744 3.411 1.00 83.00 308 SER A CA 1
ATOM 2453 C C . SER A 1 308 ? -13.473 -8.207 3.623 1.00 83.00 308 SER A C 1
ATOM 2455 O O . SER A 1 308 ? -12.930 -7.548 2.741 1.00 83.00 308 SER A O 1
ATOM 2457 N N . MET A 1 309 ? -12.847 -8.510 4.763 1.00 83.31 309 MET A N 1
ATOM 2458 C CA . MET A 1 309 ? -11.464 -8.136 5.056 1.00 83.31 309 MET A CA 1
ATOM 2459 C C . MET A 1 309 ? -10.462 -9.141 4.477 1.00 83.31 309 MET A C 1
ATOM 2461 O O . MET A 1 309 ? -9.405 -8.742 3.992 1.00 83.31 309 MET A O 1
ATOM 2465 N N . ILE A 1 310 ? -10.774 -10.437 4.532 1.00 89.00 310 ILE A N 1
ATOM 2466 C CA . ILE A 1 310 ? -9.842 -11.508 4.147 1.00 89.00 310 ILE A CA 1
ATOM 2467 C C . ILE A 1 310 ? -9.885 -11.806 2.647 1.00 89.00 310 ILE A C 1
ATOM 2469 O O . ILE A 1 310 ? -8.834 -12.003 2.037 1.00 89.00 310 ILE A O 1
ATOM 2473 N N . ASP A 1 311 ? -11.070 -11.813 2.037 1.00 86.69 311 ASP A N 1
ATOM 2474 C CA . ASP A 1 311 ? -11.249 -12.165 0.624 1.00 86.69 311 ASP A CA 1
ATOM 2475 C C . ASP A 1 311 ? -10.400 -11.287 -0.326 1.00 86.69 311 ASP A C 1
ATOM 2477 O O . ASP A 1 311 ? -9.790 -11.850 -1.237 1.00 86.69 311 ASP A O 1
ATOM 2481 N N . PRO A 1 312 ? -10.232 -9.962 -0.109 1.00 83.44 312 PRO A N 1
ATOM 2482 C CA . PRO A 1 312 ? -9.337 -9.133 -0.927 1.00 83.44 312 PRO A CA 1
ATOM 2483 C C . PRO A 1 312 ? -7.841 -9.437 -0.756 1.00 83.44 312 PRO A C 1
ATOM 2485 O O . PRO A 1 312 ? -7.039 -9.082 -1.617 1.00 83.44 312 PRO A O 1
ATOM 2488 N N . LEU A 1 313 ? -7.445 -10.053 0.362 1.00 84.38 313 LEU A N 1
ATOM 2489 C CA . LEU A 1 313 ? -6.048 -10.384 0.668 1.00 84.38 313 LEU A CA 1
ATOM 2490 C C . LEU A 1 313 ? -5.641 -11.762 0.131 1.00 84.38 313 LEU A C 1
ATOM 2492 O O . LEU A 1 313 ? -4.452 -12.095 0.106 1.00 84.38 313 LEU A O 1
ATOM 2496 N N . ARG A 1 314 ? -6.619 -12.570 -0.291 1.00 83.75 314 ARG A N 1
ATOM 2497 C CA . ARG A 1 314 ? -6.409 -13.902 -0.852 1.00 83.75 314 ARG A CA 1
ATOM 2498 C C . ARG A 1 314 ? -5.457 -13.847 -2.045 1.00 83.75 314 ARG A C 1
ATOM 2500 O O . ARG A 1 314 ? -5.629 -13.064 -2.974 1.00 83.75 314 ARG A O 1
ATOM 2507 N N . ARG A 1 315 ? -4.513 -14.787 -2.072 1.00 79.25 315 ARG A N 1
ATOM 2508 C CA . ARG A 1 315 ? -3.662 -15.063 -3.235 1.00 79.25 315 ARG A CA 1
ATOM 2509 C C . ARG A 1 315 ? -3.861 -16.508 -3.685 1.00 79.25 315 ARG A C 1
ATOM 2511 O O . ARG A 1 315 ? -3.981 -17.379 -2.823 1.00 79.25 315 ARG A O 1
ATOM 2518 N N . PRO A 1 316 ? -3.889 -16.790 -4.999 1.00 79.12 316 PRO A N 1
ATOM 2519 C CA . PRO A 1 316 ? -3.807 -18.158 -5.489 1.00 79.12 316 PRO A CA 1
ATOM 2520 C C . PRO A 1 316 ? -2.495 -18.798 -5.028 1.00 79.12 316 PRO A C 1
ATOM 2522 O O . PRO A 1 316 ? -1.421 -18.227 -5.213 1.00 79.12 316 PRO A O 1
ATOM 2525 N N . THR A 1 317 ? -2.582 -19.980 -4.431 1.00 80.69 317 THR A N 1
ATOM 2526 C CA . THR A 1 317 ? -1.425 -20.783 -4.030 1.00 80.69 317 THR A CA 1
ATOM 2527 C C . THR A 1 317 ? -1.572 -22.197 -4.576 1.00 80.69 317 THR A C 1
ATOM 2529 O O . THR A 1 317 ? -2.683 -22.668 -4.834 1.00 80.69 317 THR A O 1
ATOM 2532 N N . ILE A 1 318 ? -0.439 -22.866 -4.787 1.00 78.00 318 ILE A N 1
ATOM 2533 C CA . ILE A 1 318 ? -0.389 -24.272 -5.184 1.00 78.00 318 ILE A CA 1
ATOM 2534 C C . ILE A 1 318 ? 0.173 -25.043 -3.998 1.00 78.00 318 ILE A C 1
ATOM 2536 O O . ILE A 1 318 ? 1.291 -24.772 -3.561 1.00 78.00 318 ILE A O 1
ATOM 2540 N N . ASP A 1 319 ? -0.607 -25.987 -3.480 1.00 77.81 319 ASP A N 1
ATOM 2541 C CA . ASP A 1 319 ? -0.097 -26.949 -2.512 1.00 77.81 319 ASP A CA 1
ATOM 2542 C C . ASP A 1 319 ? 0.807 -27.945 -3.244 1.00 77.81 319 ASP A C 1
ATOM 2544 O O . ASP A 1 319 ? 0.416 -28.507 -4.272 1.00 77.81 319 ASP A O 1
ATOM 2548 N N . PHE A 1 320 ? 2.016 -28.167 -2.729 1.00 80.38 320 PHE A N 1
ATOM 2549 C CA . PHE A 1 320 ? 2.955 -29.107 -3.334 1.00 80.38 320 PHE A CA 1
ATOM 2550 C C . PHE A 1 320 ? 2.382 -30.533 -3.388 1.00 80.38 320 PHE A C 1
ATOM 2552 O O . PHE A 1 320 ? 2.738 -31.288 -4.286 1.00 80.38 320 PHE A O 1
ATOM 2559 N N . GLN A 1 321 ? 1.465 -30.888 -2.478 1.00 80.62 321 GLN A N 1
ATOM 2560 C CA . GLN A 1 321 ? 0.765 -32.176 -2.469 1.00 80.62 321 GLN A CA 1
ATOM 2561 C C . GLN A 1 321 ? -0.122 -32.379 -3.705 1.00 80.62 321 GLN A C 1
ATOM 2563 O O . GLN A 1 321 ? -0.512 -33.503 -4.014 1.00 80.62 321 GLN A O 1
ATOM 2568 N N . HIS A 1 322 ? -0.453 -31.296 -4.407 1.00 83.06 322 HIS A N 1
ATOM 2569 C CA . HIS A 1 322 ? -1.220 -31.314 -5.647 1.00 83.06 322 HIS A CA 1
ATOM 2570 C C . HIS A 1 322 ? -0.345 -31.141 -6.892 1.00 83.06 322 HIS A C 1
ATOM 2572 O O . HIS A 1 322 ? -0.879 -31.118 -8.002 1.00 83.06 322 HIS A O 1
ATOM 2578 N N . LEU A 1 323 ? 0.980 -31.014 -6.744 1.00 82.56 323 LEU A N 1
ATOM 2579 C CA . LEU A 1 323 ? 1.874 -31.017 -7.895 1.00 82.56 323 LEU A CA 1
ATOM 2580 C C . LEU A 1 323 ? 1.972 -32.442 -8.453 1.00 82.56 323 LEU A C 1
ATOM 2582 O O . LEU A 1 323 ? 2.335 -33.358 -7.712 1.00 82.56 323 LEU A O 1
ATOM 2586 N N . PRO A 1 324 ? 1.683 -32.641 -9.751 1.00 85.44 324 PRO A N 1
ATOM 2587 C CA . PRO A 1 324 ? 1.813 -33.955 -10.350 1.00 85.44 324 PRO A CA 1
ATOM 2588 C C . PRO A 1 324 ? 3.287 -34.395 -10.399 1.00 85.44 324 PRO A C 1
ATOM 2590 O O . PRO A 1 324 ? 4.198 -33.544 -10.416 1.00 85.44 324 PRO A O 1
ATOM 2593 N N . PRO A 1 325 ? 3.532 -35.715 -10.431 1.00 87.69 325 PRO A N 1
ATOM 2594 C CA . PRO A 1 325 ? 4.864 -36.272 -10.616 1.00 87.69 325 PRO A CA 1
ATOM 2595 C C . PRO A 1 325 ? 5.459 -35.873 -11.977 1.00 87.69 325 PRO A C 1
ATOM 2597 O O . PRO A 1 325 ? 4.779 -35.367 -12.875 1.00 87.69 325 PRO A O 1
ATOM 2600 N N . ASP A 1 326 ? 6.775 -36.026 -12.104 1.00 86.56 326 ASP A N 1
ATOM 2601 C CA . ASP A 1 326 ? 7.568 -35.488 -13.215 1.00 86.56 326 ASP A CA 1
ATOM 2602 C C . ASP A 1 326 ? 7.094 -35.963 -14.597 1.00 86.56 326 ASP A C 1
ATOM 2604 O O . ASP A 1 326 ? 7.032 -35.171 -15.540 1.00 86.56 326 ASP A O 1
ATOM 2608 N N . ASP A 1 327 ? 6.725 -37.234 -14.712 1.00 87.88 327 ASP A N 1
ATOM 2609 C CA . ASP A 1 327 ? 6.219 -37.867 -15.929 1.00 87.88 327 ASP A CA 1
ATOM 2610 C C . ASP A 1 327 ? 4.884 -37.260 -16.389 1.00 87.88 327 ASP A C 1
ATOM 2612 O O . ASP A 1 327 ? 4.728 -36.904 -17.563 1.00 87.88 327 ASP A O 1
ATOM 2616 N N . GLU A 1 328 ? 3.957 -37.037 -15.459 1.00 88.50 328 GLU A N 1
ATOM 2617 C CA . GLU A 1 328 ? 2.689 -36.357 -15.728 1.00 88.50 328 GLU A CA 1
ATOM 2618 C C . GLU A 1 328 ? 2.884 -34.873 -16.083 1.00 88.50 328 GLU A C 1
ATOM 2620 O O . GLU A 1 328 ? 2.218 -34.360 -16.990 1.00 88.50 328 GLU A O 1
ATOM 2625 N N . ARG A 1 329 ? 3.836 -34.175 -15.441 1.00 83.56 329 ARG A N 1
ATOM 2626 C CA . ARG A 1 329 ? 4.176 -32.779 -15.784 1.00 83.56 329 ARG A CA 1
ATOM 2627 C C . ARG A 1 329 ? 4.698 -32.655 -17.209 1.00 83.56 329 ARG A C 1
ATOM 2629 O O . ARG A 1 329 ? 4.254 -31.774 -17.947 1.00 83.56 329 ARG A O 1
ATOM 2636 N N . ILE A 1 330 ? 5.620 -33.533 -17.606 1.00 84.25 330 ILE A N 1
ATOM 2637 C CA . ILE A 1 330 ? 6.195 -33.541 -18.958 1.00 84.25 330 ILE A CA 1
ATOM 2638 C C . ILE A 1 330 ? 5.094 -33.783 -19.996 1.00 84.25 330 ILE A C 1
ATOM 2640 O O . ILE A 1 330 ? 5.005 -33.052 -20.988 1.00 84.25 330 ILE A O 1
ATOM 2644 N N . ALA A 1 331 ? 4.210 -34.753 -19.746 1.00 84.00 331 ALA A N 1
ATOM 2645 C CA . ALA A 1 331 ? 3.078 -35.038 -20.622 1.00 84.00 331 ALA A CA 1
ATOM 2646 C C . ALA A 1 331 ? 2.114 -33.841 -20.738 1.00 84.00 331 ALA A C 1
ATOM 2648 O O . ALA A 1 331 ? 1.681 -33.496 -21.842 1.00 84.00 331 ALA A O 1
ATOM 2649 N N . ALA A 1 332 ? 1.815 -33.161 -19.626 1.00 81.50 332 ALA A N 1
ATOM 2650 C CA . ALA A 1 332 ? 0.948 -31.985 -19.608 1.00 81.50 332 ALA A CA 1
ATOM 2651 C C . ALA A 1 332 ? 1.544 -30.801 -20.390 1.00 81.50 332 ALA A C 1
ATOM 2653 O O . ALA A 1 332 ? 0.843 -30.179 -21.192 1.00 81.50 332 ALA A O 1
ATOM 2654 N N . ILE A 1 333 ? 2.842 -30.520 -20.223 1.00 83.88 333 ILE A N 1
ATOM 2655 C CA . ILE A 1 333 ? 3.547 -29.462 -20.965 1.00 83.88 333 ILE A CA 1
ATOM 2656 C C . ILE A 1 333 ? 3.521 -29.755 -22.470 1.00 83.88 333 ILE A C 1
ATOM 2658 O O . ILE A 1 333 ? 3.172 -28.877 -23.264 1.00 83.88 333 ILE A O 1
ATOM 2662 N N . ALA A 1 334 ? 3.808 -31.000 -22.867 1.00 82.31 334 ALA A N 1
ATOM 2663 C CA . ALA A 1 334 ? 3.752 -31.420 -24.266 1.00 82.31 334 ALA A CA 1
ATOM 2664 C C . ALA A 1 334 ? 2.339 -31.258 -24.862 1.00 82.31 334 ALA A C 1
ATOM 2666 O O . ALA A 1 334 ? 2.180 -30.775 -25.987 1.00 82.31 334 ALA A O 1
ATOM 2667 N N . ALA A 1 335 ? 1.298 -31.593 -24.095 1.00 81.81 335 ALA A N 1
ATOM 2668 C CA . ALA A 1 335 ? -0.091 -31.438 -24.518 1.00 81.81 335 ALA A CA 1
ATOM 2669 C C . ALA A 1 335 ? -0.516 -29.964 -24.665 1.00 81.81 335 ALA A C 1
ATOM 2671 O O . ALA A 1 335 ? -1.258 -29.630 -25.594 1.00 81.81 335 ALA A O 1
ATOM 2672 N N . ILE A 1 336 ? -0.052 -29.073 -23.780 1.00 85.06 336 ILE A N 1
ATOM 2673 C CA . ILE A 1 336 ? -0.306 -27.625 -23.875 1.00 85.06 336 ILE A CA 1
ATOM 2674 C C . ILE A 1 336 ? 0.384 -27.050 -25.116 1.00 85.06 336 ILE A C 1
ATOM 2676 O O . ILE A 1 336 ? -0.265 -26.355 -25.900 1.00 85.06 336 ILE A O 1
ATOM 2680 N N . ALA A 1 337 ? 1.652 -27.401 -25.349 1.00 80.19 337 ALA A N 1
ATOM 2681 C CA . ALA A 1 337 ? 2.396 -26.967 -26.530 1.00 80.19 337 ALA A CA 1
ATOM 2682 C C . ALA A 1 337 ? 1.683 -27.377 -27.832 1.00 80.19 337 ALA A C 1
ATOM 2684 O O . ALA A 1 337 ? 1.442 -26.537 -28.700 1.00 80.19 337 ALA A O 1
ATOM 2685 N N . ALA A 1 338 ? 1.232 -28.634 -27.928 1.00 78.88 338 ALA A N 1
ATOM 2686 C CA . ALA A 1 338 ? 0.507 -29.138 -29.096 1.00 78.88 338 ALA A CA 1
ATOM 2687 C C . ALA A 1 338 ? -0.835 -28.416 -29.350 1.00 78.88 338 ALA A C 1
ATOM 2689 O O . ALA A 1 338 ? -1.234 -28.218 -30.504 1.00 78.88 338 ALA A O 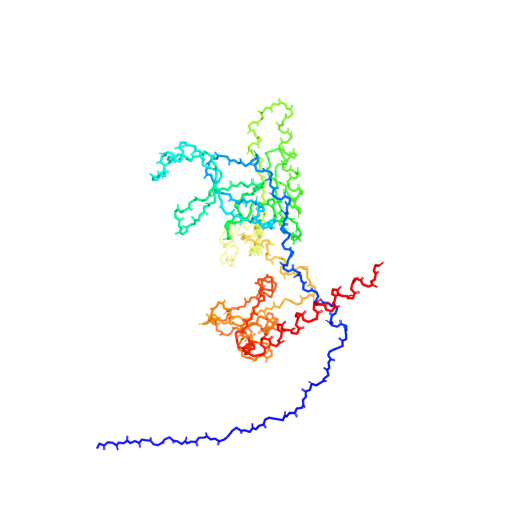1
ATOM 2690 N N . LYS A 1 339 ? -1.546 -27.999 -28.290 1.00 78.06 339 LYS A N 1
ATOM 2691 C CA . LYS A 1 339 ? -2.793 -27.220 -28.403 1.00 78.06 339 LYS A CA 1
ATOM 2692 C C . LYS A 1 339 ? -2.535 -25.799 -28.907 1.00 78.06 339 LYS A C 1
ATOM 2694 O O . LYS A 1 339 ? -3.292 -25.317 -29.752 1.00 78.06 339 LYS A O 1
ATOM 2699 N N . SER A 1 340 ? -1.465 -25.154 -28.446 1.00 71.12 340 SER A N 1
ATOM 2700 C CA . SER A 1 340 ? -1.084 -23.804 -28.876 1.00 71.12 340 SER A CA 1
ATOM 2701 C C . SER A 1 340 ? -0.723 -23.755 -30.365 1.00 71.12 340 SER A C 1
ATOM 2703 O O . SER A 1 340 ? -1.201 -22.876 -31.083 1.00 71.12 340 SER A O 1
ATOM 2705 N N . THR A 1 341 ? 0.013 -24.752 -30.871 1.00 70.69 341 THR A N 1
ATOM 2706 C CA . THR A 1 341 ? 0.375 -24.842 -32.298 1.00 70.69 341 THR A CA 1
ATOM 2707 C C . THR A 1 341 ? -0.848 -25.031 -33.201 1.00 70.69 341 THR A C 1
ATOM 2709 O O . THR A 1 341 ? -0.958 -24.381 -34.240 1.00 70.69 341 THR A O 1
ATOM 2712 N N . LYS A 1 342 ? -1.824 -25.859 -32.794 1.00 67.44 342 LYS A N 1
ATOM 2713 C CA . LYS A 1 342 ? -3.083 -26.030 -33.546 1.00 67.44 342 LYS A CA 1
ATOM 2714 C C . LYS A 1 342 ? -3.916 -24.746 -33.604 1.00 67.44 342 LYS A C 1
ATOM 2716 O O . LYS A 1 342 ? -4.532 -24.463 -34.631 1.00 67.44 342 LYS A O 1
ATOM 2721 N N . ARG A 1 343 ? -3.933 -23.958 -32.524 1.00 64.75 343 ARG A N 1
ATOM 2722 C CA . ARG A 1 343 ? -4.688 -22.696 -32.459 1.00 64.75 343 ARG A CA 1
ATOM 2723 C C . ARG A 1 343 ? -4.092 -21.629 -33.384 1.00 64.75 343 ARG A C 1
ATOM 2725 O O . ARG A 1 343 ? -4.846 -20.963 -34.087 1.00 64.75 343 ARG A O 1
ATOM 2732 N N . ALA A 1 344 ? -2.762 -21.543 -33.456 1.00 57.62 344 ALA A N 1
ATOM 2733 C CA . ALA A 1 344 ? -2.054 -20.643 -34.370 1.00 57.62 344 ALA A CA 1
ATOM 2734 C C . ALA A 1 344 ? -2.288 -21.000 -35.851 1.00 57.62 344 ALA A C 1
ATOM 2736 O O . ALA A 1 344 ? -2.590 -20.118 -36.653 1.00 57.62 344 ALA A O 1
ATOM 2737 N N . ALA A 1 345 ? -2.247 -22.292 -36.197 1.00 59.84 345 ALA A N 1
ATOM 2738 C CA . ALA A 1 345 ? -2.501 -22.770 -37.561 1.00 59.84 345 ALA A CA 1
ATOM 2739 C C . ALA A 1 345 ? -3.957 -22.558 -38.026 1.00 59.84 345 ALA A C 1
ATOM 2741 O O . ALA A 1 345 ? -4.220 -22.375 -39.208 1.00 59.84 345 ALA A O 1
ATOM 2742 N N . THR A 1 346 ? -4.919 -22.560 -37.098 1.00 60.66 346 THR A N 1
ATOM 2743 C CA . THR A 1 346 ? -6.337 -22.319 -37.427 1.00 60.66 346 THR A CA 1
ATOM 2744 C C . THR A 1 346 ? -6.633 -20.825 -37.623 1.00 60.66 346 THR A C 1
ATOM 2746 O O . THR A 1 346 ? -7.556 -20.473 -38.352 1.00 60.66 346 THR A O 1
ATOM 2749 N N . SER A 1 347 ? -5.845 -19.941 -37.000 1.00 59.72 347 SER A N 1
ATOM 2750 C CA . SER A 1 347 ? -5.976 -18.485 -37.146 1.00 59.72 347 SER A CA 1
ATOM 2751 C C . SER A 1 347 ? -5.449 -17.971 -38.489 1.00 59.72 347 SER A C 1
ATOM 2753 O O . SER A 1 347 ? -5.980 -17.001 -39.007 1.00 59.72 347 SER A O 1
ATOM 2755 N N . THR A 1 348 ? -4.445 -18.634 -39.069 1.00 58.38 348 THR A N 1
ATOM 2756 C CA . THR A 1 348 ? -3.808 -18.256 -40.348 1.00 58.38 348 THR A CA 1
ATOM 2757 C C . THR A 1 348 ? -4.583 -18.709 -41.589 1.00 58.38 348 THR A C 1
ATOM 2759 O O . THR A 1 348 ? -4.237 -18.328 -42.697 1.00 58.38 348 THR A O 1
ATOM 2762 N N . LEU A 1 349 ? -5.636 -19.514 -41.421 1.00 56.25 349 LEU A N 1
ATOM 2763 C CA . LEU A 1 349 ? -6.505 -19.991 -42.507 1.00 56.25 349 LEU A CA 1
ATOM 2764 C C . LEU A 1 349 ? -7.818 -19.188 -42.629 1.00 56.25 349 LEU A C 1
ATOM 2766 O O . LEU A 1 349 ? -8.716 -19.598 -43.363 1.00 56.25 349 LEU A O 1
ATOM 2770 N N . ARG A 1 350 ? -7.971 -18.092 -41.870 1.00 51.91 350 ARG A N 1
ATOM 2771 C CA . ARG A 1 350 ? -9.171 -17.230 -41.851 1.00 51.91 350 ARG A CA 1
ATOM 2772 C C . ARG A 1 350 ? -8.926 -15.785 -42.314 1.00 51.91 350 ARG A C 1
ATOM 2774 O O . ARG A 1 350 ? -9.863 -14.992 -42.256 1.00 51.91 350 ARG A O 1
ATOM 2781 N N . GLU A 1 351 ? -7.719 -15.474 -42.774 1.00 44.66 351 GLU A N 1
ATOM 2782 C CA . GLU A 1 351 ? -7.383 -14.268 -43.551 1.00 44.66 351 GLU A CA 1
ATOM 2783 C C . GLU A 1 351 ? -7.246 -14.653 -45.025 1.00 44.66 351 GLU A C 1
ATOM 2785 O O . GLU A 1 351 ? -7.670 -13.844 -45.881 1.00 44.66 351 GLU A O 1
#

Foldseek 3Di:
DDDDDDDDDDDDDDDDDDDDDPDDDDPVVVPPPDDDDPVPPPPPPVQKDFPVPDDQPFDWWWFWDQDPVRDIDTAIWHFAALVNLVVPPPDSPPDHGAIWGDDPVDRDTHGDDTGIIHHDAPDVVPDGDPVPPFPDDPAWWKWKAADPVGIDIDRGPVVQVVVLVVLLVVCPPPHNDPSNVRIDMGTDFWDKDWADKAFQDDPDPVCPPDPDDDDPVCVSNNPPPDPVDGIDTDIDIDTPVVCVLPDDDPDAFWKWKWQQPDDDVPFTWTQFDPSPGIDRAPVRHHTHHPVVLVVVCPDPRIDIGGCVVVVVVDDDDDDPVPDDDPVVVVVVVVVVVVVVVVVVVVVVVPD

Radius of gyration: 33.79 Å; chains: 1; bounding box: 82×98×95 Å

Secondary structure (DSSP, 8-state):
----PPPPP---PPPPPP-S--PPPPGGGTSS-----GGGS---GGG-EEGGGS--SS--EEEEEE-TTS-EEEEEEEEE-HHHHHHH-S--TTPPSEEEEE-SSS--EEEE--SEEEEPPPPTTSPPPGGGS-SS-TTPPEEEEETTTEEEEESSHHHHHHHHHHHHHHTTSSS--GGGGG-EEEE--EEEEEEEEEEPPPPPTT-TTS--TT-TT-HHHHT-S-TT-SEEEEEEEEETTSGGGTSS-SS--EEEEEEEEEEETTEEEEEBGGG--EES-GGGB--EEHHHHHHH--STTEEEEEHHHHGGG------GGGSPPHHHHHHHHHHHHHHHHHHHHHHTT--